Protein AF-A0ABD6NVK3-F1 (afdb_monomer_lite)

Secondary structure (DSSP, 8-state):
---TTS-BSEEEEEEEEGGGSSSSTTSTTPPPPPHHHHHHHIIIIIHHHHHHHHGGG--TT-SSEEEEEE-HHHHHHHH---EEEEEEE-B-GGGPBPPB-S-GGGS-------TTPEEEEETTTTEEEEEEE-TTS-EEEEEEEEEEGGGT-SSSPPPHHHHHHHHHHHHHHHHHHHHTTS-GGGSS-EEE-PPPPHHHHHHT--EEEEEEE-B-SSS-BPPEES-TTSS-EETTB---PPPPPPHHHHSPPPPP---------------PPPP-S-------PPPPPPPPPPPP-PPPPP-PPP---

Sequence (309 aa):
IVNCTEDHKFEVAESVDMRTFPGSEYGPDAAPPSPARIQQMTQEQCEPAVHNYLGPKFDPNSKFMVSLLWAGDRAWRQSGDRRMLCGLQLPGPNNQQEIFKGKVADLDQSKVWPAGTCLGIDSATNQPIDVPVDCAAPHAMEVTGRVNLAEKFPDTLPAEPDQDGFIKDSCTKMTDAYLAPTKLRTTTLTLIYPTVSLQSWAAGSRSVACSIGATLGNGGWATLVNSAKGQLLINGQPPVAPPDIPEERLAMPPIPVQAPSQPTSTVPDAIPPNNQHLPQQPVVTPPRAPASPAPQQGPGTQGPQDVPP

InterPro domains:
  IPR026004 Septum formation-related domain [PF13845] (2-210)

pLDDT: mean 83.81, std 21.47, range [28.33, 98.62]

Radius of gyration: 27.69 Å; chains: 1; bounding box: 98×67×68 Å

Organism: NCBI:txid324058

Foldseek 3Di:
DDDLQDKDFWDFQDKDQQVVDDDCCLPLQHADDDPVVQVVCQVVPQVVSACVSLPLLDDPQFLKDWHKDFPDRPCCNPVSGRIITITIFRAAAPRDTDIDHDDQLPDARELEDDAQWFFAADPVFLDTHSYTDDLQDWGQKGFQDKDFQCVVVVPDQDDPVVQCVVCVVVLLVSNPVSQPPDHCQQFQKDWDKDGADPSSVSNRHGMITTIIFHAPVPPHGWIWHHDSNDQIDTVNHGTGHDDDDPVVVVPDDPDPPDDPDDDPDDDDDDDDDDDDDDDDDDPDDDDDDPDDDDDDDDDDDDDDDDDDD

Structure (mmCIF, N/CA/C/O backbone):
data_AF-A0ABD6NVK3-F1
#
_entry.id   AF-A0ABD6NVK3-F1
#
loop_
_atom_site.group_PDB
_atom_site.id
_atom_site.type_symbol
_atom_site.label_atom_id
_atom_site.label_alt_id
_atom_site.label_comp_id
_atom_site.label_asym_id
_atom_site.label_entity_id
_atom_site.label_seq_id
_atom_site.pdbx_PDB_ins_code
_atom_site.Cartn_x
_atom_site.Cartn_y
_atom_site.Cartn_z
_atom_site.occupancy
_atom_site.B_iso_or_equiv
_atom_site.auth_seq_id
_atom_site.auth_comp_id
_atom_site.auth_asym_id
_atom_site.auth_atom_id
_atom_site.pdbx_PDB_model_num
ATOM 1 N N . ILE A 1 1 ? 16.791 -13.476 -16.394 1.00 89.50 1 ILE A N 1
ATOM 2 C CA . ILE A 1 1 ? 15.479 -13.176 -17.015 1.00 89.50 1 ILE A CA 1
ATOM 3 C C . ILE A 1 1 ? 14.715 -14.485 -17.057 1.00 89.50 1 ILE A C 1
ATOM 5 O O . ILE A 1 1 ? 15.302 -15.481 -17.461 1.00 89.50 1 ILE A O 1
ATOM 9 N N . VAL A 1 2 ? 13.476 -14.486 -16.579 1.00 95.50 2 VAL A N 1
ATOM 10 C CA . VAL A 1 2 ? 12.590 -15.658 -16.525 1.00 95.50 2 VAL A CA 1
ATOM 11 C C . VAL A 1 2 ? 11.213 -15.265 -17.067 1.00 95.50 2 VAL A C 1
ATOM 13 O O . VAL A 1 2 ? 10.955 -14.078 -17.263 1.00 95.50 2 VAL A O 1
ATOM 16 N N . ASN A 1 3 ? 10.346 -16.243 -17.334 1.00 95.44 3 ASN A N 1
ATOM 17 C CA . ASN A 1 3 ? 8.943 -15.969 -17.647 1.00 95.44 3 ASN A CA 1
ATOM 18 C C . ASN A 1 3 ? 8.206 -15.503 -16.376 1.00 95.44 3 ASN A C 1
ATOM 20 O O . ASN A 1 3 ? 8.552 -15.950 -15.285 1.00 95.44 3 ASN A O 1
ATOM 24 N N . CYS A 1 4 ? 7.179 -14.658 -16.506 1.00 95.31 4 CYS A N 1
ATOM 25 C CA . CYS A 1 4 ? 6.372 -14.202 -15.367 1.00 95.31 4 CYS A CA 1
ATOM 26 C C . CYS A 1 4 ? 5.679 -15.365 -14.636 1.00 95.31 4 CYS A C 1
ATOM 28 O O . CYS A 1 4 ? 5.342 -15.237 -13.468 1.00 95.31 4 CYS A O 1
ATOM 30 N N . THR A 1 5 ? 5.467 -16.513 -15.287 1.00 95.50 5 THR A N 1
ATOM 31 C CA . THR A 1 5 ? 4.914 -17.713 -14.631 1.00 95.50 5 THR A CA 1
ATOM 32 C C . THR A 1 5 ? 5.861 -18.345 -13.605 1.00 95.50 5 THR A C 1
ATOM 34 O O . THR A 1 5 ? 5.413 -19.120 -12.762 1.00 95.50 5 THR A O 1
ATOM 37 N N . GLU A 1 6 ? 7.152 -18.017 -13.665 1.00 97.31 6 GLU A N 1
ATOM 38 C CA . GLU A 1 6 ? 8.181 -18.487 -12.739 1.00 97.31 6 GLU A CA 1
ATOM 39 C C . GLU A 1 6 ? 8.387 -17.505 -11.577 1.00 97.31 6 GLU A C 1
ATOM 41 O O . GLU A 1 6 ? 7.937 -16.360 -11.614 1.00 97.31 6 GLU A O 1
ATOM 46 N N . ASP A 1 7 ? 9.103 -17.948 -10.542 1.00 97.75 7 ASP A N 1
ATOM 47 C CA . ASP A 1 7 ? 9.502 -17.092 -9.421 1.00 97.75 7 ASP A CA 1
ATOM 48 C C . ASP A 1 7 ? 10.372 -15.918 -9.894 1.00 97.75 7 ASP A C 1
ATOM 50 O O . ASP A 1 7 ? 11.460 -16.106 -10.448 1.00 97.75 7 ASP A O 1
ATOM 54 N N . HIS A 1 8 ? 9.916 -14.692 -9.639 1.00 97.44 8 HIS A N 1
ATOM 55 C CA . HIS A 1 8 ? 10.669 -13.476 -9.928 1.00 97.44 8 HIS A CA 1
ATOM 56 C C . HIS A 1 8 ? 10.377 -12.374 -8.903 1.00 97.44 8 HIS A C 1
ATOM 58 O O . HIS A 1 8 ? 9.410 -12.435 -8.154 1.00 97.44 8 HIS A O 1
ATOM 64 N N . LYS A 1 9 ? 11.264 -11.376 -8.827 1.00 96.25 9 LYS A N 1
ATOM 65 C CA . LYS A 1 9 ? 11.162 -10.244 -7.883 1.00 96.25 9 LYS A CA 1
ATOM 66 C C . LYS A 1 9 ? 10.780 -8.922 -8.547 1.00 96.25 9 LYS A C 1
ATOM 68 O O . LYS A 1 9 ? 10.461 -7.950 -7.868 1.00 96.25 9 LYS A O 1
ATOM 73 N N . PHE A 1 10 ? 10.864 -8.885 -9.874 1.00 97.31 10 PHE A N 1
ATOM 74 C CA . PHE A 1 10 ? 10.674 -7.686 -10.671 1.00 97.31 10 PHE A CA 1
ATOM 75 C C . PHE A 1 10 ? 10.132 -8.053 -12.052 1.00 97.31 10 PHE A C 1
ATOM 77 O O . PHE A 1 10 ? 10.739 -8.867 -12.753 1.00 97.31 10 PHE A O 1
ATOM 84 N N . GLU A 1 11 ? 9.017 -7.442 -12.440 1.00 97.88 11 GLU A N 1
ATOM 85 C CA . GLU A 1 11 ? 8.438 -7.551 -13.779 1.00 97.88 11 GLU A CA 1
ATOM 86 C C . GLU A 1 11 ? 8.831 -6.316 -14.592 1.00 97.88 11 GLU A C 1
ATOM 88 O O . GLU A 1 11 ? 8.499 -5.192 -14.221 1.00 97.88 11 GLU A O 1
ATOM 93 N N . VAL A 1 12 ? 9.563 -6.511 -15.692 1.00 97.56 12 VAL A N 1
ATOM 94 C CA . VAL A 1 12 ? 10.012 -5.411 -16.558 1.00 97.56 12 VAL A CA 1
ATOM 95 C C . VAL A 1 12 ? 8.865 -4.978 -17.470 1.00 97.56 12 VAL A C 1
ATOM 97 O O . VAL A 1 12 ? 8.388 -5.776 -18.272 1.00 97.56 12 VAL A O 1
ATOM 100 N N . ALA A 1 13 ? 8.476 -3.709 -17.374 1.00 97.81 13 ALA A N 1
ATOM 101 C CA . ALA A 1 13 ? 7.499 -3.070 -18.252 1.00 97.81 13 ALA A CA 1
ATOM 102 C C . ALA A 1 13 ? 8.172 -2.470 -19.495 1.00 97.81 13 ALA A C 1
ATOM 104 O O . ALA A 1 13 ? 7.695 -2.641 -20.615 1.00 97.81 13 ALA A O 1
ATOM 105 N N . GLU A 1 14 ? 9.310 -1.799 -19.301 1.00 97.19 14 GLU A N 1
ATOM 106 C CA . GLU A 1 14 ? 10.040 -1.126 -20.374 1.00 97.19 14 GLU A CA 1
ATOM 107 C C . GLU A 1 14 ? 11.549 -1.105 -20.101 1.00 97.19 14 GLU A C 1
ATOM 109 O O . GLU A 1 14 ? 12.002 -1.019 -18.957 1.00 97.19 14 GLU 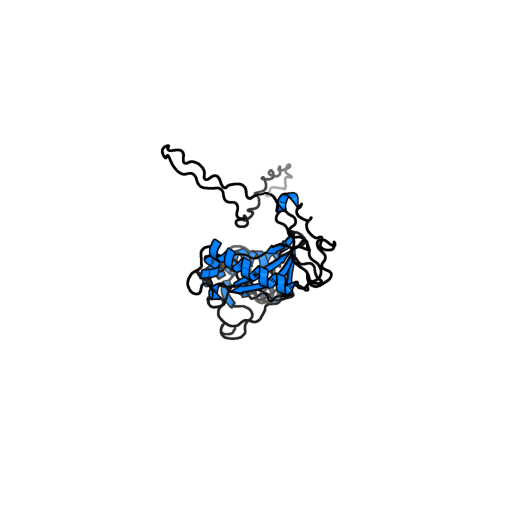A O 1
ATOM 114 N N . SER A 1 15 ? 12.342 -1.162 -21.174 1.00 96.31 15 SER A N 1
ATOM 115 C CA . SER A 1 15 ? 13.775 -0.887 -21.125 1.00 96.31 15 SER A CA 1
ATOM 116 C C . SER A 1 15 ? 14.053 0.474 -21.750 1.00 96.31 15 SER A C 1
ATOM 118 O O . SER A 1 15 ? 13.928 0.639 -22.960 1.00 96.31 15 SER A O 1
ATOM 120 N N . VAL A 1 16 ? 14.483 1.422 -20.922 1.00 93.81 16 VAL A N 1
ATOM 121 C CA . VAL A 1 16 ? 14.771 2.800 -21.321 1.00 93.81 16 VAL A CA 1
ATOM 122 C C . VAL A 1 16 ? 16.275 2.960 -21.528 1.00 93.81 16 VAL A C 1
ATOM 124 O O . VAL A 1 16 ? 17.078 2.630 -20.652 1.00 93.81 16 VAL A O 1
ATOM 127 N N . ASP A 1 17 ? 16.676 3.456 -22.696 1.00 92.62 17 ASP A N 1
ATOM 128 C CA . ASP A 1 17 ? 18.063 3.837 -22.960 1.00 92.62 17 ASP A CA 1
ATOM 129 C C . ASP A 1 17 ? 18.258 5.313 -22.621 1.00 92.62 17 ASP A C 1
ATOM 131 O O . ASP A 1 17 ? 17.849 6.188 -23.377 1.00 92.62 17 ASP A O 1
ATOM 135 N N . MET A 1 18 ? 18.915 5.612 -21.501 1.00 90.06 18 MET A N 1
ATOM 136 C CA . MET A 1 18 ? 19.009 6.994 -21.028 1.00 90.06 18 MET A CA 1
ATOM 137 C C . MET A 1 18 ? 19.838 7.893 -21.961 1.00 90.06 18 MET A C 1
ATOM 139 O O . MET A 1 18 ? 19.764 9.114 -21.870 1.00 90.06 18 MET A O 1
ATOM 143 N N . ARG A 1 19 ? 20.589 7.319 -22.912 1.00 89.56 19 ARG A N 1
ATOM 144 C CA . ARG A 1 19 ? 21.339 8.084 -23.926 1.00 89.56 19 ARG A CA 1
ATOM 145 C C . ARG A 1 19 ? 20.436 8.795 -24.929 1.00 89.56 19 ARG A C 1
ATOM 147 O O . ARG A 1 19 ? 20.916 9.668 -25.645 1.00 89.56 19 ARG A O 1
ATOM 154 N N . THR A 1 20 ? 19.160 8.422 -25.016 1.00 88.88 20 THR A N 1
ATOM 155 C CA . THR A 1 20 ? 18.209 9.084 -25.917 1.00 88.88 20 THR A CA 1
ATOM 156 C C . THR A 1 20 ? 17.718 10.422 -25.370 1.00 88.88 20 THR A C 1
ATOM 158 O O . THR A 1 20 ? 17.145 11.203 -26.127 1.00 88.88 20 THR A O 1
ATOM 161 N N . PHE A 1 21 ? 17.930 10.707 -24.080 1.00 86.19 21 PHE A N 1
ATOM 162 C CA . PHE A 1 21 ? 17.580 11.997 -23.493 1.00 86.19 21 PHE A CA 1
ATOM 163 C C . PHE A 1 21 ? 18.674 13.031 -23.788 1.00 86.19 21 PHE A C 1
ATOM 165 O O . PHE A 1 21 ? 19.862 12.732 -23.641 1.00 86.19 21 PHE A O 1
ATOM 172 N N . PRO A 1 22 ? 18.302 14.251 -24.213 1.00 82.12 22 PRO A N 1
ATOM 173 C CA . PRO A 1 22 ? 19.273 15.287 -24.529 1.00 82.12 22 PRO A CA 1
ATOM 174 C C . PRO A 1 22 ? 19.995 15.773 -23.265 1.00 82.12 22 PRO A C 1
ATOM 176 O O . PRO A 1 22 ? 19.397 15.891 -22.199 1.00 82.12 22 PRO A O 1
ATOM 179 N N . GLY A 1 23 ? 21.271 16.132 -23.409 1.00 82.69 23 GLY A N 1
ATOM 180 C CA . GLY A 1 23 ? 22.086 16.703 -22.333 1.00 82.69 23 GLY A CA 1
ATOM 181 C C . GLY A 1 23 ? 23.274 15.828 -21.935 1.00 82.69 23 GLY A C 1
ATOM 182 O O . GLY A 1 23 ? 23.513 14.763 -22.499 1.00 82.69 23 GLY A O 1
ATOM 183 N N . SER A 1 24 ? 24.059 16.308 -20.971 1.00 85.31 24 SER A N 1
ATOM 184 C CA . SER A 1 24 ? 25.256 15.616 -20.475 1.00 85.31 24 SER A CA 1
ATOM 185 C C . SER A 1 24 ? 24.980 14.660 -19.311 1.00 85.31 24 SER A C 1
ATOM 187 O O . SER A 1 24 ? 25.874 13.900 -18.946 1.00 85.31 24 SER A O 1
ATOM 189 N N . GLU A 1 25 ? 23.763 14.660 -18.754 1.00 84.88 25 GLU A N 1
ATOM 190 C CA . GLU A 1 25 ? 23.390 13.887 -17.556 1.00 84.88 25 GLU A CA 1
ATOM 191 C C . GLU A 1 25 ? 23.666 12.382 -17.700 1.00 84.88 25 GLU A C 1
ATOM 193 O O . GLU A 1 25 ? 24.065 11.729 -16.741 1.00 84.88 25 GLU A O 1
ATOM 198 N N . TYR A 1 26 ? 23.525 11.842 -18.912 1.00 88.31 26 TYR A N 1
ATOM 199 C CA . TYR A 1 26 ? 23.756 10.426 -19.215 1.00 88.31 26 TYR A CA 1
ATOM 200 C C . TYR A 1 26 ? 24.904 10.210 -20.207 1.00 88.31 26 TYR A C 1
ATOM 202 O O . TYR A 1 26 ? 25.044 9.127 -20.778 1.00 88.31 26 TYR A O 1
ATOM 210 N N . GLY A 1 27 ? 25.745 11.231 -20.396 1.00 86.56 27 GLY A N 1
ATOM 211 C CA . GLY A 1 27 ? 26.896 11.186 -21.292 1.00 86.56 27 GLY A CA 1
ATOM 212 C C . GLY A 1 27 ? 27.961 10.160 -20.870 1.00 86.56 27 GLY A C 1
ATOM 213 O O . GLY A 1 27 ? 27.884 9.589 -19.776 1.00 86.56 27 GLY A O 1
ATOM 214 N N . PRO A 1 28 ? 28.980 9.921 -21.716 1.00 85.25 28 PRO A N 1
ATOM 215 C CA . PRO A 1 28 ? 30.031 8.931 -21.455 1.00 85.25 28 PRO A CA 1
ATOM 216 C C . PRO A 1 28 ? 30.738 9.124 -20.106 1.00 85.25 28 PRO A C 1
ATOM 218 O O . PRO A 1 28 ? 30.923 8.154 -19.373 1.00 85.25 28 PRO A O 1
ATOM 221 N N . ASP A 1 29 ? 31.013 10.378 -19.736 1.00 86.69 29 ASP A N 1
ATOM 222 C CA . ASP A 1 29 ? 31.739 10.747 -18.512 1.00 86.69 29 ASP A CA 1
ATOM 223 C C . ASP A 1 29 ? 30.818 11.094 -17.327 1.00 86.69 29 ASP A C 1
ATOM 225 O O . ASP A 1 29 ? 31.277 11.568 -16.287 1.00 86.69 29 ASP A O 1
ATOM 22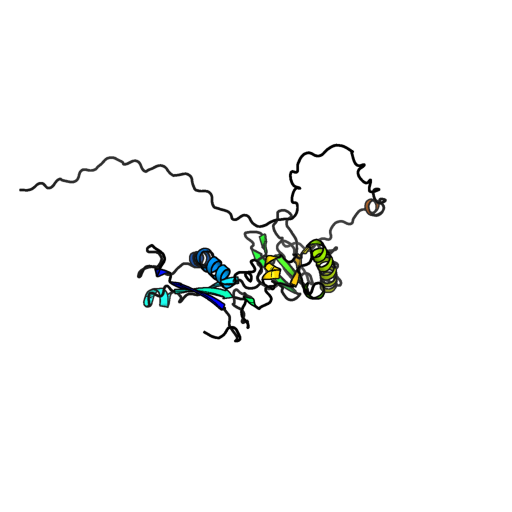9 N N . ALA A 1 30 ? 29.505 10.886 -17.470 1.00 90.75 30 ALA A N 1
ATOM 230 C CA . ALA A 1 30 ? 28.547 11.200 -16.419 1.00 90.75 30 ALA A CA 1
ATOM 231 C C . ALA A 1 30 ? 28.782 10.349 -15.164 1.00 90.75 30 ALA A C 1
ATOM 233 O O . ALA A 1 30 ? 28.971 9.129 -15.236 1.00 90.75 30 ALA A O 1
ATOM 234 N N . ALA A 1 31 ? 28.701 10.981 -13.993 1.00 92.62 31 ALA A N 1
ATOM 235 C CA . ALA A 1 31 ? 28.679 10.262 -12.727 1.00 92.62 31 ALA A CA 1
ATOM 236 C C . ALA A 1 31 ? 27.406 9.397 -12.620 1.00 92.62 31 ALA A C 1
ATOM 238 O O . ALA A 1 31 ? 26.376 9.759 -13.193 1.00 92.62 31 ALA A O 1
ATOM 239 N N . PRO A 1 32 ? 27.442 8.271 -11.886 1.00 92.06 32 PRO A N 1
ATOM 240 C CA . PRO A 1 32 ? 26.226 7.519 -11.615 1.00 92.06 32 PRO A CA 1
ATOM 241 C C . PRO A 1 32 ? 25.194 8.358 -10.845 1.00 92.06 32 PRO A C 1
ATOM 243 O O . PRO A 1 32 ? 25.579 9.220 -10.047 1.00 92.06 32 PRO A O 1
ATOM 246 N N . PRO A 1 33 ? 23.892 8.107 -11.057 1.00 91.56 33 PRO A N 1
ATOM 247 C CA . PRO A 1 33 ? 22.827 8.855 -10.403 1.00 91.56 33 PRO A CA 1
ATOM 248 C C . PRO A 1 33 ? 22.860 8.651 -8.883 1.00 91.56 33 PRO A C 1
ATOM 250 O O . PRO A 1 33 ? 23.082 7.548 -8.383 1.00 91.56 33 PRO A O 1
ATOM 253 N N . SER A 1 34 ? 22.597 9.722 -8.132 1.00 93.00 34 SER A N 1
ATOM 254 C CA . SER A 1 34 ? 22.402 9.631 -6.682 1.00 93.00 34 SER A CA 1
ATOM 255 C C . SER A 1 34 ? 21.094 8.892 -6.350 1.00 93.00 34 SER A C 1
ATOM 257 O O . SER A 1 34 ? 20.188 8.859 -7.187 1.00 93.00 34 SER A O 1
ATOM 259 N N . PRO A 1 35 ? 20.916 8.363 -5.123 1.00 91.50 35 PRO A N 1
ATOM 260 C CA . PRO A 1 35 ? 19.651 7.744 -4.716 1.00 91.50 35 PRO A CA 1
ATOM 261 C C . PRO A 1 35 ? 18.428 8.654 -4.905 1.00 91.50 35 PRO A C 1
ATOM 263 O O . PRO A 1 35 ? 17.393 8.205 -5.390 1.00 91.50 35 PRO A O 1
ATOM 266 N N . ALA A 1 36 ? 18.565 9.949 -4.601 1.00 92.50 36 ALA A N 1
ATOM 267 C CA . ALA A 1 36 ? 17.504 10.929 -4.825 1.00 92.50 36 ALA A CA 1
ATOM 268 C C . ALA A 1 36 ? 17.186 11.097 -6.320 1.00 92.50 36 ALA A C 1
ATOM 270 O O . ALA A 1 36 ? 16.019 11.177 -6.698 1.00 92.50 36 ALA A O 1
ATOM 271 N N . ARG A 1 37 ? 18.206 11.090 -7.191 1.00 93.06 37 ARG A N 1
ATOM 272 C CA . ARG A 1 37 ? 17.974 11.154 -8.638 1.00 93.06 37 ARG A CA 1
ATOM 273 C C . ARG A 1 37 ? 17.342 9.872 -9.170 1.00 93.06 37 ARG A C 1
ATOM 275 O O . ARG A 1 37 ? 16.490 9.954 -10.042 1.00 93.06 37 ARG A O 1
ATOM 282 N N . ILE A 1 38 ? 17.697 8.706 -8.629 1.00 92.62 38 ILE A N 1
ATOM 283 C CA . ILE A 1 38 ? 17.036 7.436 -8.968 1.00 92.62 38 ILE A CA 1
ATOM 284 C C . ILE A 1 38 ? 15.538 7.518 -8.670 1.00 92.62 38 ILE A C 1
ATOM 286 O O . ILE A 1 38 ? 14.742 7.174 -9.535 1.00 92.62 38 ILE A O 1
ATOM 290 N N . GLN A 1 39 ? 15.146 8.035 -7.503 1.00 92.31 39 GLN A N 1
ATOM 291 C CA . GLN A 1 39 ? 13.729 8.220 -7.167 1.00 92.31 39 GLN A CA 1
ATOM 292 C C . GLN A 1 39 ? 13.015 9.163 -8.144 1.00 92.31 39 GLN A C 1
ATOM 294 O O . GLN A 1 39 ? 11.911 8.855 -8.587 1.00 92.31 39 GLN A O 1
ATOM 299 N N . GLN A 1 40 ? 13.654 10.274 -8.522 1.00 93.62 40 GLN A N 1
ATOM 300 C CA . GLN A 1 40 ? 13.101 11.187 -9.526 1.00 93.62 40 GLN A CA 1
ATOM 301 C C . GLN A 1 40 ? 12.974 10.521 -10.902 1.00 93.62 40 GLN A C 1
ATOM 303 O O . GLN A 1 40 ? 11.932 10.635 -11.531 1.00 93.62 40 GLN A O 1
ATOM 308 N N . MET A 1 41 ? 13.983 9.769 -11.353 1.00 93.56 41 MET A N 1
ATOM 309 C CA . MET A 1 41 ? 13.913 9.027 -12.619 1.00 93.56 41 MET A CA 1
ATOM 310 C C . MET A 1 41 ? 12.811 7.965 -12.602 1.00 93.56 41 MET A C 1
ATOM 312 O O . MET A 1 41 ? 12.136 7.787 -13.611 1.00 93.56 41 MET A O 1
ATOM 316 N N . THR A 1 42 ? 12.588 7.283 -11.474 1.00 95.19 42 THR A N 1
ATOM 317 C CA . THR A 1 42 ? 11.454 6.360 -11.330 1.00 95.19 42 THR A CA 1
ATOM 318 C C . THR A 1 42 ? 10.130 7.088 -11.577 1.00 95.19 42 THR A C 1
ATOM 320 O O . THR A 1 42 ? 9.309 6.598 -12.346 1.00 95.19 42 THR A O 1
ATOM 323 N N . GLN A 1 43 ? 9.947 8.278 -11.001 1.00 94.94 43 GLN A N 1
ATOM 324 C CA . GLN A 1 43 ? 8.730 9.080 -11.183 1.00 94.94 43 GLN A CA 1
ATOM 325 C C . GLN A 1 43 ? 8.594 9.630 -12.610 1.00 94.94 43 GLN A C 1
ATOM 327 O O . GLN A 1 43 ? 7.519 9.588 -13.195 1.00 94.94 43 GLN A O 1
ATOM 332 N N . GLU A 1 44 ? 9.680 10.150 -13.182 1.00 93.56 44 GLU A N 1
ATOM 333 C CA . GLU A 1 44 ? 9.671 10.804 -14.495 1.00 93.56 44 GLU A CA 1
ATOM 334 C C . GLU A 1 44 ? 9.564 9.803 -15.651 1.00 93.56 44 GLU A C 1
ATOM 336 O O . GLU A 1 44 ? 8.889 10.082 -16.639 1.00 93.56 44 GLU A O 1
ATOM 341 N N . GLN A 1 45 ? 10.249 8.660 -15.546 1.00 94.31 45 GLN A N 1
ATOM 342 C CA . GLN A 1 45 ? 10.417 7.708 -16.648 1.00 94.31 45 GLN A CA 1
ATOM 343 C C . GLN A 1 45 ? 9.641 6.412 -16.427 1.00 94.31 45 GLN A C 1
ATOM 345 O O . GLN A 1 45 ? 8.998 5.915 -17.350 1.00 94.31 45 GLN A O 1
ATOM 350 N N . CYS A 1 46 ? 9.675 5.854 -15.214 1.00 97.44 46 CYS A N 1
ATOM 351 C CA . CYS A 1 46 ? 9.088 4.538 -14.975 1.00 97.44 46 CYS A CA 1
ATOM 352 C C . CYS A 1 46 ? 7.585 4.570 -14.704 1.00 97.44 46 CYS A C 1
ATOM 354 O O . CYS A 1 46 ? 6.904 3.639 -15.128 1.00 97.44 46 CYS A O 1
ATOM 356 N N . GLU A 1 47 ? 7.050 5.618 -14.071 1.00 96.62 47 GLU A N 1
ATOM 357 C CA . GLU A 1 47 ? 5.597 5.753 -13.878 1.00 96.62 47 GLU A CA 1
ATOM 358 C C . GLU A 1 47 ? 4.844 5.778 -15.223 1.00 96.62 47 GLU A C 1
ATOM 360 O O . GLU A 1 47 ? 3.964 4.934 -15.417 1.00 96.62 47 GLU A O 1
ATOM 365 N N . PRO A 1 48 ? 5.209 6.620 -16.220 1.00 96.25 48 PRO A N 1
ATOM 366 C CA . PRO A 1 48 ? 4.551 6.580 -17.528 1.00 96.25 48 PRO A CA 1
ATOM 367 C C . PRO A 1 48 ? 4.744 5.245 -18.258 1.00 96.25 48 PRO A C 1
ATOM 369 O O . PRO A 1 48 ? 3.801 4.738 -18.866 1.00 96.25 48 PRO A O 1
ATOM 372 N N . ALA A 1 49 ? 5.943 4.657 -18.185 1.00 97.25 49 ALA A N 1
ATOM 373 C CA . ALA A 1 49 ? 6.252 3.372 -18.812 1.00 97.25 49 ALA A CA 1
ATOM 374 C C . ALA A 1 49 ? 5.358 2.242 -18.276 1.00 97.25 49 ALA A C 1
ATOM 376 O O . ALA A 1 49 ? 4.737 1.502 -19.042 1.00 97.25 49 ALA A O 1
ATOM 377 N N . VAL A 1 50 ? 5.239 2.134 -16.950 1.00 98.12 50 VAL A N 1
ATOM 378 C CA . VAL A 1 50 ? 4.393 1.125 -16.302 1.00 98.12 50 VAL A CA 1
ATOM 379 C C . VAL A 1 50 ? 2.912 1.397 -16.553 1.00 98.12 50 VAL A C 1
ATOM 381 O O . VAL A 1 50 ? 2.166 0.457 -16.836 1.00 98.12 50 VAL A O 1
ATOM 384 N N . HIS A 1 51 ? 2.483 2.660 -16.514 1.00 97.12 51 HIS A N 1
ATOM 385 C CA . HIS A 1 51 ? 1.111 3.034 -16.846 1.00 97.12 51 HIS A CA 1
ATOM 386 C C . HIS A 1 51 ? 0.740 2.598 -18.273 1.00 97.12 51 HIS A C 1
ATOM 388 O O . HIS A 1 51 ? -0.316 2.006 -18.488 1.00 97.12 51 HIS A O 1
ATOM 394 N N . ASN A 1 52 ? 1.626 2.818 -19.248 1.00 97.44 52 ASN A N 1
ATOM 395 C CA . ASN A 1 52 ? 1.423 2.376 -20.630 1.00 97.44 52 ASN A CA 1
ATOM 396 C C . ASN A 1 52 ? 1.418 0.846 -20.761 1.00 97.44 52 ASN A C 1
ATOM 398 O O . ASN A 1 52 ? 0.603 0.295 -21.499 1.00 97.44 52 ASN A O 1
ATOM 402 N N . TYR A 1 53 ? 2.302 0.160 -20.034 1.00 97.88 53 TYR A N 1
ATOM 403 C CA . TYR A 1 53 ? 2.414 -1.297 -20.054 1.00 97.88 53 TYR A CA 1
ATOM 404 C C . TYR A 1 53 ? 1.183 -2.008 -19.467 1.00 97.88 53 TYR A C 1
ATOM 406 O O . TYR A 1 53 ? 0.698 -2.983 -20.046 1.00 97.88 53 TYR A O 1
ATOM 414 N N . LEU A 1 54 ? 0.661 -1.530 -18.332 1.00 97.62 54 LEU A N 1
ATOM 415 C CA . LEU A 1 54 ? -0.526 -2.106 -17.690 1.00 97.62 54 LEU A CA 1
ATOM 416 C C . LEU A 1 54 ? -1.835 -1.603 -18.319 1.00 97.62 54 LEU A C 1
ATOM 418 O O . LEU A 1 54 ? -2.842 -2.316 -18.300 1.00 97.62 54 LEU A O 1
ATOM 422 N N . GLY A 1 55 ? -1.844 -0.394 -18.883 1.00 96.56 55 GLY A N 1
ATOM 423 C CA . GLY A 1 55 ? -3.023 0.212 -19.493 1.00 96.56 55 GLY A CA 1
ATOM 424 C C . GLY A 1 55 ? -4.216 0.225 -18.523 1.00 96.56 55 GLY A C 1
ATOM 425 O O . GLY A 1 55 ? -4.069 0.668 -17.383 1.00 96.56 55 GLY A O 1
ATOM 426 N N . PRO A 1 56 ? -5.392 -0.316 -18.904 1.00 94.44 56 PRO A N 1
ATOM 427 C CA . PRO A 1 56 ? -6.557 -0.403 -18.014 1.00 94.44 56 PRO A CA 1
ATOM 428 C C . PRO A 1 56 ? -6.331 -1.205 -16.722 1.00 94.44 56 PRO A C 1
ATOM 430 O O . PRO A 1 56 ? -7.182 -1.176 -15.835 1.00 94.44 56 PRO A O 1
ATOM 433 N N . LYS A 1 57 ? -5.225 -1.958 -16.626 1.00 97.06 57 LYS A N 1
ATOM 434 C CA . LYS A 1 57 ? -4.841 -2.738 -15.445 1.00 97.06 57 LYS A CA 1
ATOM 435 C C . LYS A 1 57 ? -3.928 -1.993 -14.472 1.00 97.06 57 LYS A C 1
ATOM 437 O O . LYS A 1 57 ? -3.504 -2.581 -13.483 1.00 97.06 57 LYS A O 1
ATOM 442 N N . PHE A 1 58 ? -3.618 -0.725 -14.727 1.00 97.00 58 PHE A N 1
ATOM 443 C CA . PHE A 1 58 ? -2.845 0.085 -13.794 1.00 97.00 58 PHE A CA 1
ATOM 444 C C . PHE A 1 58 ? -3.696 0.473 -12.571 1.00 97.00 58 PHE A C 1
ATOM 446 O O . PHE A 1 58 ? -4.666 1.227 -12.698 1.00 97.00 58 PHE A O 1
ATOM 453 N N . ASP A 1 59 ? -3.315 -0.020 -11.388 1.00 96.56 59 ASP A N 1
ATOM 454 C CA . ASP A 1 59 ? -3.905 0.371 -10.102 1.00 96.56 59 ASP A CA 1
ATOM 455 C C . ASP A 1 59 ? -2.967 1.335 -9.352 1.00 96.56 59 ASP A C 1
ATOM 457 O O . ASP A 1 59 ? -1.905 0.904 -8.898 1.00 96.56 59 ASP A O 1
ATOM 461 N N . PRO A 1 60 ? -3.340 2.613 -9.153 1.00 93.00 60 PRO A N 1
ATOM 462 C CA . PRO A 1 60 ? -2.535 3.561 -8.384 1.00 93.00 60 PRO A CA 1
ATOM 463 C C . PRO A 1 60 ? -2.467 3.193 -6.894 1.00 93.00 60 PRO A C 1
ATOM 465 O O . PRO A 1 60 ? -1.613 3.702 -6.177 1.00 93.00 60 PRO A O 1
ATOM 468 N N . ASN A 1 61 ? -3.349 2.303 -6.427 1.00 93.69 61 ASN A N 1
ATOM 469 C CA . ASN A 1 61 ? -3.363 1.772 -5.067 1.00 93.69 61 ASN A CA 1
ATOM 470 C C . ASN A 1 61 ? -2.894 0.308 -5.012 1.00 93.69 61 ASN A C 1
ATOM 472 O O . ASN A 1 61 ? -3.209 -0.399 -4.053 1.00 93.69 61 ASN A O 1
ATOM 476 N N . SER A 1 62 ? -2.161 -0.159 -6.031 1.00 95.25 62 SER A N 1
ATOM 477 C CA . SER A 1 62 ? -1.658 -1.532 -6.079 1.00 95.25 62 SER A CA 1
ATOM 478 C C . SER A 1 62 ? -0.756 -1.859 -4.885 1.00 95.25 62 SER A C 1
ATOM 480 O O . SER A 1 62 ? -0.011 -1.021 -4.367 1.00 95.25 62 SER A O 1
ATOM 482 N N . LYS A 1 63 ? -0.759 -3.132 -4.485 1.00 94.69 63 LYS A N 1
ATOM 483 C CA . LYS A 1 63 ? 0.290 -3.707 -3.636 1.00 94.69 63 LYS A CA 1
ATOM 484 C C . LYS A 1 63 ? 1.648 -3.783 -4.341 1.00 94.69 63 LYS A C 1
ATOM 486 O O . LYS A 1 63 ? 2.666 -3.870 -3.663 1.00 94.69 63 LYS A O 1
ATOM 491 N N . PHE A 1 64 ? 1.672 -3.783 -5.674 1.00 95.75 64 PHE A N 1
ATOM 492 C CA . PHE A 1 64 ? 2.897 -3.689 -6.463 1.00 95.75 64 PHE A CA 1
ATOM 493 C C . PHE A 1 64 ? 3.287 -2.222 -6.637 1.00 95.75 64 PHE A C 1
ATOM 495 O O . PHE A 1 64 ? 2.433 -1.364 -6.828 1.00 95.75 64 PHE A O 1
ATOM 502 N N . MET A 1 65 ? 4.583 -1.927 -6.591 1.00 94.12 65 MET A N 1
ATOM 503 C CA . MET A 1 65 ? 5.098 -0.567 -6.749 1.00 94.12 65 MET A CA 1
ATOM 504 C C . MET A 1 65 ? 5.933 -0.443 -8.013 1.00 94.12 65 MET A C 1
ATOM 506 O O . MET A 1 65 ? 6.693 -1.356 -8.353 1.00 94.12 65 MET A O 1
ATOM 510 N N . VAL A 1 66 ? 5.835 0.718 -8.657 1.00 96.56 66 VAL A N 1
ATOM 511 C CA . VAL A 1 66 ? 6.730 1.112 -9.742 1.00 96.56 66 VAL A CA 1
ATOM 512 C C . VAL A 1 66 ? 8.141 1.289 -9.193 1.00 96.56 66 VAL A C 1
ATOM 514 O O . VAL A 1 66 ? 8.364 1.891 -8.142 1.00 96.56 66 VAL A O 1
ATOM 517 N N . SER A 1 67 ? 9.111 0.716 -9.891 1.00 94.81 67 SER A N 1
ATOM 518 C CA . SER A 1 67 ? 10.511 0.732 -9.493 1.00 94.81 67 SER A CA 1
ATOM 519 C C . SER A 1 67 ? 11.420 0.698 -10.724 1.00 94.81 67 SER A C 1
ATOM 521 O O . SER A 1 67 ? 10.981 0.469 -11.855 1.00 94.81 67 SER A O 1
ATOM 523 N N . LEU A 1 68 ? 12.701 0.970 -10.491 1.00 95.38 68 LEU A N 1
ATOM 524 C CA . LEU A 1 68 ? 13.739 1.091 -11.505 1.00 95.38 68 LEU A CA 1
ATOM 525 C C . LEU A 1 68 ? 14.904 0.172 -11.139 1.00 95.38 68 LEU A C 1
ATOM 527 O O . LEU A 1 68 ? 15.472 0.270 -10.050 1.00 95.38 68 LEU A O 1
ATOM 531 N N . LEU A 1 69 ? 15.300 -0.689 -12.075 1.00 94.56 69 LEU A N 1
ATOM 532 C CA . LEU A 1 69 ? 16.555 -1.433 -12.011 1.00 94.56 69 LEU A CA 1
ATOM 533 C C . LEU A 1 69 ? 17.568 -0.841 -12.981 1.00 94.56 69 LEU A C 1
ATOM 535 O O . LEU A 1 69 ? 17.242 -0.461 -14.103 1.00 94.56 69 LEU A O 1
ATOM 539 N N . TRP A 1 70 ? 18.825 -0.811 -12.560 1.00 93.50 70 TRP A N 1
ATOM 540 C CA . TRP A 1 70 ? 19.929 -0.319 -13.370 1.00 93.50 70 TRP A CA 1
ATOM 541 C C . TRP A 1 70 ? 21.189 -1.127 -13.104 1.00 93.50 70 TRP A C 1
ATOM 543 O O . TRP A 1 70 ? 21.295 -1.827 -12.096 1.00 93.50 70 TRP A O 1
ATOM 553 N N . ALA A 1 71 ? 22.155 -1.035 -14.014 1.00 89.81 71 ALA A N 1
ATOM 554 C CA . ALA A 1 71 ? 23.358 -1.866 -13.988 1.00 89.81 71 ALA A CA 1
ATOM 555 C C . ALA A 1 71 ? 24.310 -1.566 -12.807 1.00 89.81 71 ALA A C 1
ATOM 557 O O . ALA A 1 71 ? 25.274 -2.299 -12.566 1.00 89.81 71 ALA A O 1
ATOM 558 N N . GLY A 1 72 ? 24.032 -0.496 -12.058 1.00 92.50 72 GLY A N 1
ATOM 559 C CA . GLY A 1 72 ? 24.808 -0.054 -10.913 1.00 92.50 72 GLY A CA 1
ATOM 560 C C . GLY A 1 72 ? 26.101 0.670 -11.288 1.00 92.50 72 GLY A C 1
ATOM 561 O O . GLY A 1 72 ? 26.575 0.670 -12.426 1.00 92.50 72 GLY A O 1
ATOM 562 N N . ASP A 1 73 ? 26.708 1.259 -10.266 1.00 93.06 73 ASP A N 1
ATOM 563 C CA . ASP A 1 73 ? 27.904 2.098 -10.314 1.00 93.06 73 ASP A CA 1
ATOM 564 C C . ASP A 1 73 ? 29.064 1.566 -11.165 1.00 93.06 73 ASP A C 1
ATOM 566 O O . ASP A 1 73 ? 29.747 2.335 -11.847 1.00 93.06 73 ASP A O 1
ATOM 570 N N . ARG A 1 74 ? 29.334 0.257 -11.092 1.00 93.19 74 ARG A N 1
ATOM 571 C CA . ARG A 1 74 ? 30.471 -0.354 -11.790 1.00 93.19 74 ARG A CA 1
ATOM 572 C C . ARG A 1 74 ? 30.234 -0.383 -13.296 1.00 93.19 74 ARG A C 1
ATOM 574 O O . ARG A 1 74 ? 31.073 0.111 -14.042 1.00 93.19 74 ARG A O 1
ATOM 581 N N . ALA A 1 75 ? 29.101 -0.931 -13.726 1.00 92.88 75 ALA A N 1
ATOM 582 C CA . ALA A 1 75 ? 28.746 -1.013 -15.139 1.00 92.88 75 ALA A CA 1
ATOM 583 C C . ALA A 1 75 ? 28.538 0.383 -15.745 1.00 92.88 75 ALA A C 1
ATOM 585 O O . ALA A 1 75 ? 28.966 0.637 -16.871 1.00 92.88 75 ALA A O 1
ATOM 586 N N . TRP A 1 76 ? 27.990 1.320 -14.964 1.00 93.00 76 TRP A N 1
ATOM 587 C CA . TRP A 1 76 ? 27.862 2.717 -15.371 1.00 93.00 76 TRP A CA 1
ATOM 588 C C . TRP A 1 76 ? 29.209 3.350 -15.725 1.00 93.00 76 TRP A C 1
ATOM 590 O O . TRP A 1 76 ? 29.357 3.931 -16.800 1.00 93.00 76 TRP A O 1
ATOM 600 N N . ARG A 1 77 ? 30.202 3.235 -14.833 1.00 91.75 77 ARG A N 1
ATOM 601 C CA . ARG A 1 77 ? 31.514 3.873 -15.019 1.00 91.75 77 ARG A CA 1
ATOM 602 C C . ARG A 1 77 ? 32.404 3.137 -16.018 1.00 91.75 77 ARG A C 1
ATOM 604 O O . ARG A 1 77 ? 33.136 3.779 -16.755 1.00 91.75 77 ARG A O 1
ATOM 611 N N . GLN A 1 78 ? 32.386 1.805 -16.013 1.00 92.31 78 GLN A N 1
ATOM 612 C CA . GLN A 1 78 ? 33.359 1.001 -16.764 1.00 92.31 78 GLN A CA 1
ATOM 613 C C . GLN A 1 78 ? 32.860 0.582 -18.145 1.00 92.31 78 GLN A C 1
ATOM 615 O O . GLN A 1 78 ? 33.655 0.462 -19.070 1.00 92.31 78 GLN A O 1
ATOM 620 N N . SER A 1 79 ? 31.558 0.336 -18.284 1.00 91.38 79 SER A N 1
ATOM 621 C CA . SER A 1 79 ? 30.956 -0.154 -19.530 1.00 91.38 79 SER A CA 1
ATOM 622 C C . SER A 1 79 ? 30.123 0.912 -20.235 1.00 91.38 79 SER A C 1
ATOM 624 O O . SER A 1 79 ? 29.592 0.649 -21.311 1.00 91.38 79 SER A O 1
ATOM 626 N N . GLY A 1 80 ? 29.986 2.099 -19.633 1.00 89.81 80 GLY A N 1
ATOM 627 C CA . GLY A 1 80 ? 29.106 3.143 -20.144 1.00 89.81 80 GLY A CA 1
ATOM 628 C C . GLY A 1 80 ? 27.644 2.700 -20.174 1.00 89.81 80 GLY A C 1
ATOM 629 O O . GLY A 1 80 ? 26.894 3.177 -21.023 1.00 89.81 80 GLY A O 1
ATOM 630 N N . ASP A 1 81 ? 27.241 1.763 -19.301 1.00 92.44 81 ASP A N 1
ATOM 631 C CA . ASP A 1 81 ? 25.858 1.292 -19.283 1.00 92.44 81 ASP A CA 1
ATOM 632 C C . ASP A 1 81 ? 24.946 2.429 -18.811 1.00 92.44 81 ASP A C 1
ATOM 634 O O . ASP A 1 81 ? 25.199 3.082 -17.795 1.00 92.44 81 ASP A O 1
ATOM 638 N N . ARG A 1 82 ? 23.921 2.699 -19.612 1.00 92.88 82 ARG A N 1
ATOM 639 C CA . ARG A 1 82 ? 22.914 3.745 -19.413 1.00 92.88 82 ARG A CA 1
ATOM 640 C C . ARG A 1 82 ? 21.509 3.178 -19.577 1.00 92.88 82 ARG A C 1
ATOM 642 O O . ARG A 1 82 ? 20.561 3.936 -19.735 1.00 92.88 82 ARG A O 1
ATOM 649 N N . ARG A 1 83 ? 21.362 1.852 -19.590 1.00 93.62 83 ARG A N 1
ATOM 650 C CA . ARG A 1 83 ? 20.057 1.209 -19.667 1.00 93.62 83 ARG A CA 1
ATOM 651 C C . ARG A 1 83 ? 19.424 1.154 -18.283 1.00 93.62 83 ARG A C 1
ATOM 653 O O . ARG A 1 83 ? 20.018 0.637 -17.337 1.00 93.62 83 ARG A O 1
ATOM 660 N N . MET A 1 84 ? 18.187 1.625 -18.209 1.00 94.38 84 MET A N 1
ATOM 661 C CA . MET A 1 84 ? 17.304 1.458 -17.062 1.00 94.38 84 MET A CA 1
ATOM 662 C C . MET A 1 84 ? 16.191 0.479 -17.431 1.00 94.38 84 MET A C 1
ATOM 664 O O . MET A 1 84 ? 15.720 0.452 -18.569 1.00 94.38 84 MET A O 1
ATOM 668 N N . LEU A 1 85 ? 15.779 -0.345 -16.476 1.00 97.19 85 LEU A N 1
ATOM 669 C CA . LEU A 1 85 ? 14.610 -1.205 -16.593 1.00 97.19 85 LEU A CA 1
ATOM 670 C C . LEU A 1 85 ? 13.537 -0.657 -15.662 1.00 97.19 85 LEU A C 1
ATOM 672 O O . LEU A 1 85 ? 13.686 -0.705 -14.441 1.00 97.19 85 LEU A O 1
ATOM 676 N N . CYS A 1 86 ? 12.471 -0.139 -16.254 1.00 98.19 86 CYS A N 1
ATOM 677 C CA . CYS A 1 86 ? 11.285 0.302 -15.543 1.00 98.19 86 CYS A CA 1
ATOM 678 C C . CYS A 1 86 ? 10.324 -0.870 -15.391 1.00 98.19 86 CYS A C 1
ATOM 680 O O . CYS A 1 86 ? 10.152 -1.671 -16.314 1.00 98.19 86 CYS A O 1
ATOM 682 N N . GLY A 1 87 ? 9.702 -0.996 -14.226 1.00 97.75 87 GLY A N 1
ATOM 683 C CA . GLY A 1 87 ? 8.859 -2.147 -13.950 1.00 97.75 87 GLY A CA 1
ATOM 684 C C . GLY A 1 87 ? 8.232 -2.137 -12.570 1.00 97.75 87 GLY A C 1
ATOM 685 O O . GLY A 1 87 ? 8.194 -1.109 -11.896 1.00 97.75 87 GLY A O 1
ATOM 686 N N . LEU A 1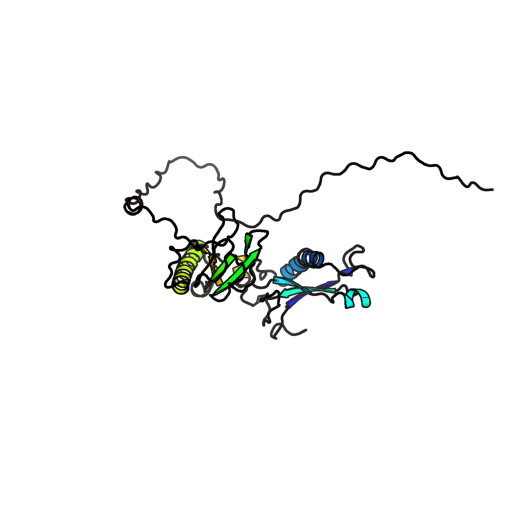 88 ? 7.721 -3.298 -12.176 1.00 97.62 88 LEU A N 1
ATOM 687 C CA . LEU A 1 88 ? 6.934 -3.489 -10.965 1.00 97.62 88 LEU A CA 1
ATOM 688 C C . LEU A 1 88 ? 7.624 -4.466 -10.018 1.00 97.62 88 LEU A C 1
ATOM 690 O O . LEU A 1 88 ? 8.170 -5.484 -10.445 1.00 97.62 88 LEU A O 1
ATOM 694 N N . GLN A 1 89 ? 7.544 -4.181 -8.723 1.00 95.62 89 GLN A N 1
ATOM 695 C CA . GLN A 1 89 ? 8.016 -5.064 -7.659 1.00 95.62 89 GLN A CA 1
ATOM 696 C C . GLN A 1 89 ? 6.963 -5.202 -6.561 1.00 95.62 89 GLN A C 1
ATOM 698 O O . GLN A 1 89 ? 6.183 -4.280 -6.321 1.00 95.62 89 GLN A O 1
ATOM 703 N N . LEU A 1 90 ? 6.986 -6.325 -5.846 1.00 93.56 90 LEU A N 1
ATOM 704 C CA . LEU A 1 90 ? 6.243 -6.482 -4.599 1.00 93.56 90 LEU A CA 1
ATOM 705 C C . LEU A 1 90 ? 7.163 -6.088 -3.428 1.00 93.56 90 LEU A C 1
ATOM 707 O O . LEU A 1 90 ? 8.167 -6.774 -3.207 1.00 93.56 90 LEU A O 1
ATOM 711 N N . PRO A 1 91 ? 6.897 -4.985 -2.705 1.00 88.81 91 PRO A N 1
ATOM 712 C CA . PRO A 1 91 ? 7.662 -4.650 -1.512 1.00 88.81 91 PRO A CA 1
ATOM 713 C C . PRO A 1 91 ? 7.483 -5.701 -0.417 1.00 88.81 91 PRO A C 1
ATOM 715 O O . PRO A 1 91 ? 6.376 -6.168 -0.155 1.00 88.81 91 PRO A O 1
ATOM 718 N N . GLY A 1 92 ? 8.584 -6.006 0.256 1.00 82.25 92 GLY A N 1
ATOM 719 C CA . GLY A 1 92 ? 8.649 -6.800 1.473 1.00 82.25 92 GLY A CA 1
ATOM 720 C C . GLY A 1 92 ? 9.254 -6.017 2.639 1.00 82.25 92 GLY A C 1
ATOM 721 O O . GLY A 1 92 ? 9.601 -4.836 2.503 1.00 82.25 92 GLY A O 1
ATOM 722 N N . PRO A 1 93 ? 9.410 -6.668 3.802 1.00 75.62 93 PRO A N 1
ATOM 723 C CA . PRO A 1 93 ? 10.038 -6.072 4.975 1.00 75.62 93 PRO A CA 1
ATOM 724 C C . PRO A 1 93 ? 11.459 -5.569 4.682 1.00 75.62 93 PRO A C 1
ATOM 726 O O . PRO A 1 93 ? 12.181 -6.134 3.858 1.00 75.62 93 PRO A O 1
ATOM 729 N N . ASN A 1 94 ? 11.899 -4.532 5.400 1.00 74.00 94 ASN A N 1
ATOM 730 C CA . ASN A 1 94 ? 13.270 -4.001 5.326 1.00 74.00 94 ASN A CA 1
ATOM 731 C C . ASN A 1 94 ? 13.726 -3.614 3.901 1.00 74.00 94 ASN A C 1
ATOM 733 O O . ASN A 1 94 ? 14.878 -3.852 3.533 1.00 74.00 94 ASN A O 1
ATOM 737 N N . ASN A 1 95 ? 12.829 -3.036 3.093 1.00 74.94 95 ASN A N 1
ATOM 738 C CA . ASN A 1 95 ? 13.078 -2.642 1.697 1.00 74.94 95 ASN A CA 1
ATOM 739 C C . ASN A 1 95 ? 13.519 -3.799 0.781 1.00 74.94 95 ASN A C 1
ATOM 741 O O . ASN A 1 95 ? 14.180 -3.573 -0.236 1.00 74.94 95 ASN A O 1
ATOM 745 N N . GLN A 1 96 ? 13.175 -5.042 1.125 1.00 84.25 96 GLN A N 1
ATOM 746 C CA . GLN A 1 96 ? 13.424 -6.185 0.252 1.00 84.25 96 GLN A CA 1
ATOM 747 C C . GLN A 1 96 ? 12.337 -6.307 -0.817 1.00 84.25 96 GLN A C 1
ATOM 749 O O . GLN A 1 96 ? 11.200 -5.893 -0.622 1.00 84.25 96 GLN A O 1
ATOM 754 N N . GLN A 1 97 ? 12.699 -6.885 -1.961 1.00 89.38 97 GLN A N 1
ATOM 755 C CA . GLN A 1 97 ? 11.732 -7.308 -2.971 1.00 89.38 97 GLN A CA 1
ATOM 756 C C . GLN A 1 97 ? 11.304 -8.745 -2.678 1.00 89.38 97 GLN A C 1
ATOM 758 O O . GLN A 1 97 ? 12.158 -9.645 -2.602 1.00 89.38 97 GLN A O 1
ATOM 763 N N . GLU A 1 98 ? 9.998 -8.940 -2.548 1.00 91.69 98 GLU A N 1
ATOM 764 C CA . GLU A 1 98 ? 9.388 -10.257 -2.412 1.00 91.69 98 GLU A CA 1
ATOM 765 C C . GLU A 1 98 ? 9.394 -11.005 -3.743 1.00 91.69 98 GLU A C 1
ATOM 767 O O . GLU A 1 98 ? 9.363 -10.414 -4.826 1.00 91.69 98 GLU A O 1
ATOM 772 N N . ILE A 1 99 ? 9.434 -12.332 -3.651 1.00 95.81 99 ILE A N 1
ATOM 773 C CA . ILE A 1 99 ? 9.251 -13.206 -4.808 1.00 95.81 99 ILE A CA 1
ATOM 774 C C . ILE A 1 99 ? 7.750 -13.329 -5.083 1.00 95.81 99 ILE A C 1
ATOM 776 O O . ILE A 1 99 ? 6.967 -13.592 -4.171 1.00 95.81 99 ILE A O 1
ATOM 780 N N . PHE A 1 100 ? 7.353 -13.180 -6.343 1.00 96.38 100 PHE A N 1
ATOM 781 C CA . PHE A 1 100 ? 5.995 -13.430 -6.805 1.00 96.38 100 PHE A CA 1
ATOM 782 C C . PHE A 1 100 ? 5.987 -14.218 -8.124 1.00 96.38 100 PHE A C 1
ATOM 784 O O . PHE A 1 100 ? 7.006 -14.352 -8.806 1.00 96.38 100 PHE A O 1
ATOM 791 N N . LYS A 1 101 ? 4.816 -14.777 -8.448 1.00 97.06 101 LYS A N 1
ATOM 792 C CA . LYS A 1 101 ? 4.528 -15.509 -9.688 1.00 97.06 101 LYS A CA 1
ATOM 793 C C . LYS A 1 101 ? 3.301 -14.919 -10.361 1.00 97.06 101 LYS A C 1
ATOM 795 O O . LYS A 1 101 ? 2.360 -14.520 -9.679 1.00 97.06 101 LYS A O 1
ATOM 800 N N . GLY A 1 102 ? 3.285 -14.981 -11.683 1.00 96.94 102 GLY A N 1
ATOM 801 C CA . GLY A 1 102 ? 2.250 -14.428 -12.547 1.00 96.94 102 GLY A CA 1
ATOM 802 C C . GLY A 1 102 ? 2.593 -13.025 -13.040 1.00 96.94 102 GLY A C 1
ATOM 803 O O . GLY A 1 102 ? 3.453 -12.348 -12.484 1.00 96.94 102 GLY A O 1
ATOM 804 N N . LYS A 1 103 ? 1.910 -12.610 -14.108 1.00 97.50 103 LYS A N 1
ATOM 805 C CA . LYS A 1 103 ? 1.999 -11.258 -14.659 1.00 97.50 103 LYS A CA 1
ATOM 806 C C . LYS A 1 103 ? 1.165 -10.312 -13.800 1.00 97.50 103 LYS A C 1
ATOM 808 O O . LYS A 1 103 ? -0.005 -10.602 -13.567 1.00 97.50 103 LYS A O 1
ATOM 813 N N . VAL A 1 104 ? 1.710 -9.172 -13.383 1.00 97.75 104 VAL A N 1
ATOM 814 C CA . VAL A 1 104 ? 1.045 -8.207 -12.490 1.00 97.75 104 VAL A CA 1
ATOM 815 C C . VAL A 1 104 ? -0.361 -7.841 -12.972 1.00 97.75 104 VAL A C 1
ATOM 817 O O . VAL A 1 104 ? -1.273 -7.798 -12.156 1.00 97.75 104 VAL A O 1
ATOM 820 N N . ALA A 1 105 ? -0.568 -7.665 -14.280 1.00 96.88 105 ALA A N 1
ATOM 821 C CA . ALA A 1 105 ? -1.874 -7.339 -14.870 1.00 96.88 105 ALA A CA 1
ATOM 822 C C . ALA A 1 105 ? -2.995 -8.371 -14.594 1.00 96.88 105 ALA A C 1
ATOM 824 O O . ALA A 1 105 ? -4.177 -8.038 -14.717 1.00 96.88 105 ALA A O 1
ATOM 825 N N . ASP A 1 106 ? -2.622 -9.603 -14.235 1.00 96.44 106 ASP A N 1
ATOM 826 C CA . ASP A 1 106 ? -3.524 -10.733 -13.989 1.00 96.44 106 ASP A CA 1
ATOM 827 C C . ASP A 1 106 ? -3.611 -11.106 -12.496 1.00 96.44 106 ASP A C 1
ATOM 829 O O . ASP A 1 106 ? -4.373 -11.996 -12.114 1.00 96.44 106 ASP A O 1
ATOM 833 N N . LEU A 1 107 ? -2.829 -10.444 -11.637 1.00 96.75 107 LEU A N 1
ATOM 834 C CA . LEU A 1 107 ? -2.782 -10.709 -10.201 1.00 96.75 107 LEU A CA 1
ATOM 835 C C . LEU A 1 107 ? -3.728 -9.792 -9.426 1.00 96.75 107 LEU A C 1
ATOM 837 O O . LEU A 1 107 ? -3.994 -8.657 -9.819 1.00 96.75 107 LEU A O 1
ATOM 841 N N . ASP A 1 108 ? -4.177 -10.261 -8.260 1.00 95.62 108 ASP A N 1
ATOM 842 C CA . ASP A 1 108 ? -4.895 -9.417 -7.304 1.00 95.62 108 ASP A CA 1
ATOM 843 C C . ASP A 1 108 ? -4.008 -8.241 -6.867 1.00 95.62 108 ASP A C 1
ATOM 845 O O . ASP A 1 108 ? -2.950 -8.447 -6.264 1.00 95.62 108 ASP A O 1
ATOM 849 N N . GLN A 1 109 ? -4.455 -7.023 -7.164 1.00 96.94 109 GLN A N 1
ATOM 850 C CA . GLN A 1 109 ? -3.744 -5.781 -6.859 1.00 96.94 109 GLN A CA 1
ATOM 851 C C . GLN A 1 109 ? -3.981 -5.306 -5.417 1.00 96.94 109 GLN A C 1
ATOM 853 O O . GLN A 1 109 ? -3.295 -4.394 -4.961 1.00 96.94 109 GLN A O 1
ATOM 858 N N . SER A 1 110 ? -4.899 -5.949 -4.682 1.00 96.81 110 SER A N 1
ATOM 859 C CA . SER A 1 110 ? -5.363 -5.489 -3.372 1.00 96.81 110 SER A CA 1
ATOM 860 C C . SER A 1 110 ? -4.225 -5.320 -2.374 1.00 96.81 110 SER A C 1
ATOM 862 O O . SER A 1 110 ? -3.488 -6.260 -2.056 1.00 96.81 110 SER A O 1
ATOM 864 N N . LYS A 1 111 ? -4.134 -4.118 -1.817 1.00 93.12 111 LYS A N 1
ATOM 865 C CA . LYS A 1 111 ? -3.145 -3.742 -0.817 1.00 93.12 111 LYS A CA 1
ATOM 866 C C . LYS A 1 111 ? -3.603 -4.145 0.582 1.00 93.12 111 LYS A C 1
ATOM 868 O O . LYS A 1 111 ? -4.133 -3.351 1.353 1.00 93.12 111 LYS A O 1
ATOM 873 N N . VAL A 1 112 ? -3.471 -5.439 0.863 1.00 94.81 112 VAL A N 1
ATOM 874 C CA . VAL A 1 112 ? -3.911 -6.068 2.112 1.00 94.81 112 VAL A CA 1
ATOM 875 C C . VAL A 1 112 ? -2.789 -6.864 2.758 1.00 94.81 112 VAL A C 1
ATOM 877 O O . VAL A 1 112 ? -1.930 -7.422 2.076 1.00 94.81 112 VAL A O 1
ATOM 880 N N . TRP A 1 113 ? -2.843 -6.975 4.082 1.00 93.50 113 TRP A N 1
ATOM 881 C CA . TRP A 1 113 ? -1.874 -7.725 4.874 1.00 93.50 113 TRP A CA 1
ATOM 882 C C . TRP A 1 113 ? -2.576 -8.693 5.833 1.00 93.50 113 TRP A C 1
ATOM 884 O O . TRP A 1 113 ? -3.777 -8.558 6.089 1.00 93.50 113 TRP A O 1
ATOM 894 N N . PRO A 1 114 ? -1.859 -9.697 6.365 1.00 94.44 114 PRO A N 1
ATOM 895 C CA . PRO A 1 114 ? -2.374 -10.531 7.443 1.00 94.44 114 PRO A CA 1
ATOM 896 C C . PRO A 1 114 ? -2.729 -9.712 8.688 1.00 94.44 114 PRO A C 1
ATOM 898 O O . PRO A 1 114 ? -2.081 -8.707 8.991 1.00 94.44 114 PRO A O 1
ATOM 901 N N . ALA A 1 115 ? -3.720 -10.184 9.447 1.00 97.44 115 ALA A N 1
ATOM 902 C CA . ALA A 1 115 ? -4.023 -9.616 10.756 1.00 97.44 115 ALA A CA 1
ATOM 903 C C . ALA A 1 115 ? -2.791 -9.709 11.678 1.00 97.44 115 ALA A C 1
ATOM 905 O O . ALA A 1 115 ? -2.107 -10.732 11.699 1.00 97.44 115 ALA A O 1
ATOM 906 N N . GLY A 1 116 ? -2.524 -8.643 12.428 1.00 96.94 116 GLY A N 1
ATOM 907 C CA . GLY A 1 116 ? -1.319 -8.437 13.233 1.00 96.94 116 GLY A CA 1
ATOM 908 C C . GLY A 1 116 ? -0.161 -7.751 12.514 1.00 96.94 116 GLY A C 1
ATOM 909 O O . GLY A 1 116 ? 0.883 -7.553 13.125 1.00 96.94 116 GLY A O 1
ATOM 910 N N . THR A 1 117 ? -0.316 -7.371 11.244 1.00 96.19 117 THR A N 1
ATOM 911 C CA . THR A 1 117 ? 0.712 -6.591 10.539 1.00 96.19 117 THR A CA 1
ATOM 912 C C . THR A 1 117 ? 0.657 -5.127 10.965 1.00 96.19 117 THR A C 1
ATOM 914 O O . THR A 1 117 ? -0.399 -4.507 10.859 1.00 96.19 117 THR A O 1
ATOM 917 N N . CYS A 1 118 ? 1.788 -4.558 11.380 1.00 96.56 118 CYS A N 1
ATOM 918 C CA . CYS A 1 118 ? 1.920 -3.134 11.681 1.00 96.56 118 CYS A CA 1
ATOM 919 C C . CYS A 1 118 ? 2.508 -2.386 10.478 1.00 96.56 118 CYS A C 1
ATOM 921 O O . CYS A 1 118 ? 3.504 -2.823 9.906 1.00 96.56 118 CYS A O 1
ATOM 923 N N . LEU A 1 119 ? 1.880 -1.281 10.076 1.00 94.81 119 LEU A N 1
ATOM 924 C CA . LEU A 1 119 ? 2.288 -0.463 8.929 1.00 94.81 119 LEU A CA 1
ATOM 925 C C . LEU A 1 119 ? 3.011 0.785 9.418 1.00 94.81 119 LEU A C 1
ATOM 927 O O . LEU A 1 119 ? 2.463 1.527 10.237 1.00 94.81 119 LEU A O 1
ATOM 931 N N . GLY A 1 120 ? 4.238 0.988 8.938 1.00 94.88 120 GLY A N 1
ATOM 932 C CA . GLY A 1 120 ? 5.142 2.035 9.408 1.00 94.88 120 GLY A CA 1
ATOM 933 C C . GLY A 1 120 ? 4.547 3.445 9.369 1.00 94.88 120 GLY A C 1
ATOM 934 O O . GLY A 1 120 ? 3.517 3.705 8.753 1.00 94.88 120 GLY A O 1
ATOM 935 N N . ILE A 1 121 ? 5.213 4.380 10.038 1.00 96.69 121 ILE A N 1
ATOM 936 C CA . ILE A 1 121 ? 4.866 5.803 10.002 1.00 96.69 121 ILE A CA 1
ATOM 937 C C . ILE A 1 121 ? 6.092 6.615 9.604 1.00 96.69 121 ILE A C 1
ATOM 939 O O . ILE A 1 121 ? 7.195 6.375 10.096 1.00 96.69 121 ILE A O 1
ATOM 943 N N . ASP A 1 122 ? 5.901 7.586 8.720 1.00 94.38 122 ASP A N 1
ATOM 944 C CA . ASP A 1 122 ? 6.901 8.610 8.461 1.00 94.38 122 ASP A CA 1
ATOM 945 C C . ASP A 1 122 ? 6.807 9.665 9.565 1.00 94.38 122 ASP A C 1
ATOM 947 O O . ASP A 1 122 ? 5.853 10.441 9.631 1.00 94.38 122 ASP A O 1
ATOM 951 N N . SER A 1 123 ? 7.805 9.699 10.447 1.00 91.06 123 SER A N 1
ATOM 952 C CA . SER A 1 123 ? 7.839 10.622 11.584 1.00 91.06 123 SER A CA 1
ATOM 953 C C . SER A 1 123 ? 7.997 12.090 11.179 1.00 91.06 123 SER A C 1
ATOM 955 O O . SER A 1 123 ? 7.670 12.970 11.975 1.00 91.06 123 SER A O 1
ATOM 957 N N . ALA A 1 124 ? 8.458 12.380 9.957 1.00 93.69 124 ALA A N 1
ATOM 958 C CA . ALA A 1 124 ? 8.564 13.750 9.464 1.00 93.69 124 ALA A CA 1
ATOM 959 C C . ALA A 1 124 ? 7.204 14.307 9.020 1.00 93.69 124 ALA A C 1
ATOM 961 O O . ALA A 1 124 ? 6.945 15.501 9.171 1.00 93.69 124 ALA A O 1
ATOM 962 N N . THR A 1 125 ? 6.329 13.452 8.484 1.00 94.81 125 THR A N 1
ATOM 963 C CA . THR A 1 125 ? 5.048 13.861 7.883 1.00 94.81 125 THR A CA 1
ATOM 964 C C . THR A 1 125 ? 3.820 13.385 8.662 1.00 94.81 125 THR A C 1
ATOM 966 O O . THR A 1 125 ? 2.713 13.863 8.410 1.00 94.81 125 THR A O 1
ATOM 969 N N . ASN A 1 126 ? 3.999 12.492 9.641 1.00 96.06 126 ASN A N 1
ATOM 970 C CA . ASN A 1 126 ? 2.934 11.782 10.355 1.00 96.06 126 ASN A CA 1
ATOM 971 C C . ASN A 1 126 ? 1.970 11.062 9.399 1.00 96.06 126 ASN A C 1
ATOM 973 O O . ASN A 1 126 ? 0.756 11.064 9.613 1.00 96.06 126 ASN A O 1
ATOM 977 N N . GLN A 1 127 ? 2.506 10.482 8.323 1.00 96.44 127 GLN A N 1
ATOM 978 C CA . GLN A 1 127 ? 1.739 9.714 7.345 1.00 96.44 127 GLN A CA 1
ATOM 979 C C . GLN A 1 127 ? 2.080 8.224 7.428 1.00 96.44 127 GLN A C 1
ATOM 981 O O . GLN A 1 127 ? 3.230 7.875 7.715 1.00 96.44 127 GLN A O 1
ATOM 986 N N . PRO A 1 128 ? 1.102 7.334 7.192 1.00 92.88 128 PRO A N 1
ATOM 987 C CA . PRO A 1 128 ? 1.351 5.909 7.136 1.00 92.88 128 PRO A CA 1
ATOM 988 C C . PRO A 1 128 ? 2.264 5.602 5.952 1.00 92.88 128 PRO A C 1
ATOM 990 O O . PRO A 1 128 ? 2.153 6.180 4.872 1.00 92.88 128 PRO A O 1
ATOM 993 N N . ILE A 1 129 ? 3.160 4.655 6.173 1.00 89.38 129 ILE A N 1
ATOM 994 C CA . ILE A 1 129 ? 3.964 4.023 5.145 1.00 89.38 129 ILE A CA 1
ATOM 995 C C . ILE A 1 129 ? 3.394 2.622 5.004 1.00 89.38 129 ILE A C 1
ATOM 997 O O . ILE A 1 129 ? 3.377 1.853 5.965 1.00 89.38 129 ILE A O 1
ATOM 1001 N N . ASP A 1 130 ? 2.963 2.265 3.802 1.00 86.94 130 ASP A N 1
ATOM 1002 C CA . ASP A 1 130 ? 2.394 0.948 3.519 1.00 86.94 130 ASP A CA 1
ATOM 1003 C C . ASP A 1 130 ? 3.463 -0.157 3.406 1.00 86.94 130 ASP A C 1
ATOM 1005 O O . ASP A 1 130 ? 3.494 -0.957 2.467 1.00 86.94 130 ASP A O 1
ATOM 1009 N N . VAL A 1 131 ? 4.382 -0.171 4.364 1.00 86.56 131 VAL A N 1
ATOM 1010 C CA . VAL A 1 131 ? 5.463 -1.135 4.501 1.00 86.56 131 VAL A CA 1
ATOM 1011 C C . VAL A 1 131 ? 5.338 -1.760 5.890 1.00 86.56 131 VAL A C 1
ATOM 1013 O O . VAL A 1 131 ? 5.317 -1.027 6.885 1.00 86.56 131 VAL A O 1
ATOM 1016 N N . PRO A 1 132 ? 5.254 -3.099 5.977 1.00 90.94 132 PRO A N 1
ATOM 1017 C CA . PRO A 1 132 ? 5.252 -3.798 7.250 1.00 90.94 132 PRO A CA 1
ATOM 1018 C C . PRO A 1 132 ? 6.494 -3.490 8.091 1.00 90.94 132 PRO A C 1
ATOM 1020 O O . PRO A 1 132 ? 7.622 -3.531 7.594 1.00 90.94 132 PRO A O 1
ATOM 1023 N N . VAL A 1 133 ? 6.280 -3.253 9.382 1.00 92.69 133 VAL A N 1
ATOM 1024 C CA . VAL A 1 133 ? 7.321 -3.091 10.403 1.00 92.69 133 VAL A CA 1
ATOM 1025 C C . VAL A 1 133 ? 7.033 -4.000 11.600 1.00 92.69 133 VAL A C 1
ATOM 1027 O O . VAL A 1 133 ? 5.916 -4.490 11.771 1.00 92.69 133 VAL A O 1
ATOM 1030 N N . ASP A 1 134 ? 8.043 -4.228 12.441 1.00 94.31 134 ASP A N 1
ATOM 1031 C CA . ASP A 1 134 ? 7.816 -4.819 13.763 1.00 94.31 134 ASP A CA 1
ATOM 1032 C C . ASP A 1 134 ? 6.891 -3.893 14.567 1.00 94.31 134 ASP A C 1
ATOM 1034 O O . ASP A 1 134 ? 7.118 -2.686 14.610 1.00 94.31 134 ASP A O 1
ATOM 1038 N N . CYS A 1 135 ? 5.856 -4.429 15.212 1.00 96.75 135 CYS A N 1
ATOM 1039 C CA . CYS A 1 135 ? 4.930 -3.622 16.005 1.00 96.75 135 CYS A CA 1
ATOM 1040 C C . CYS A 1 135 ? 5.601 -2.928 17.203 1.00 96.75 135 CYS A C 1
ATOM 1042 O O . CYS A 1 135 ? 5.076 -1.937 17.701 1.00 96.75 135 CYS A O 1
ATOM 1044 N N . ALA A 1 136 ? 6.752 -3.410 17.681 1.00 96.50 136 ALA A N 1
ATOM 1045 C CA . ALA A 1 136 ? 7.564 -2.707 18.674 1.00 96.50 136 ALA A CA 1
ATOM 1046 C C . ALA A 1 136 ? 8.251 -1.451 18.100 1.00 96.50 136 ALA A C 1
ATOM 1048 O O . ALA A 1 136 ? 8.692 -0.589 18.860 1.00 96.50 136 ALA A O 1
ATOM 1049 N N . ALA A 1 137 ? 8.343 -1.330 16.773 1.00 96.12 137 ALA A N 1
ATOM 1050 C CA . ALA A 1 137 ? 8.786 -0.119 16.100 1.00 96.12 137 ALA A CA 1
ATOM 1051 C C . ALA A 1 137 ? 7.620 0.878 15.915 1.00 96.12 137 ALA A C 1
ATOM 1053 O O . ALA A 1 137 ? 6.449 0.481 15.916 1.00 96.12 137 ALA A O 1
ATOM 1054 N N . PRO A 1 138 ? 7.921 2.179 15.735 1.00 97.12 138 PRO A N 1
ATOM 1055 C CA . PRO A 1 138 ? 6.924 3.192 15.397 1.00 97.12 138 PRO A CA 1
ATOM 1056 C C . PRO A 1 138 ? 6.106 2.825 14.152 1.00 97.12 138 PRO A C 1
ATOM 1058 O O . PRO A 1 138 ? 6.667 2.577 13.082 1.00 97.12 138 PRO A O 1
ATOM 1061 N N . HIS A 1 139 ? 4.781 2.835 14.277 1.00 98.00 139 HIS A N 1
ATOM 1062 C CA . HIS A 1 139 ? 3.856 2.522 13.187 1.00 98.00 139 HIS A CA 1
ATOM 1063 C C . HIS A 1 139 ? 2.587 3.382 13.267 1.00 98.00 139 HIS A C 1
ATOM 1065 O O . HIS A 1 139 ? 2.283 3.952 14.311 1.00 98.00 139 HIS A O 1
ATOM 1071 N N . ALA A 1 140 ? 1.862 3.531 12.158 1.00 97.69 140 ALA A N 1
ATOM 1072 C CA . ALA A 1 140 ? 0.637 4.336 12.101 1.00 97.69 140 ALA A CA 1
ATOM 1073 C C . ALA A 1 140 ? -0.617 3.493 12.359 1.00 97.69 140 ALA A C 1
ATOM 1075 O O . ALA A 1 140 ? -1.612 3.985 12.895 1.00 97.69 140 ALA A O 1
ATOM 1076 N N . MET A 1 141 ? -0.585 2.229 11.929 1.00 97.56 141 MET A N 1
ATOM 1077 C CA . MET A 1 141 ? -1.758 1.362 11.891 1.00 97.56 141 MET A CA 1
ATOM 1078 C C . MET A 1 141 ? -1.386 -0.097 12.154 1.00 97.56 141 MET A C 1
ATOM 1080 O O . MET A 1 141 ? -0.321 -0.551 11.737 1.00 97.56 141 MET A O 1
ATOM 1084 N N . GLU A 1 142 ? -2.299 -0.846 12.766 1.00 98.12 142 GLU A N 1
ATOM 1085 C CA . GLU A 1 142 ? -2.230 -2.305 12.884 1.00 98.12 142 GLU A CA 1
ATOM 1086 C C . GLU A 1 142 ? -3.402 -2.942 12.131 1.00 98.12 142 GLU A C 1
ATOM 1088 O O . GLU A 1 142 ? -4.562 -2.568 12.310 1.00 98.12 142 GLU A O 1
ATOM 1093 N N . VAL A 1 143 ? -3.111 -3.910 11.267 1.00 98.38 143 VAL A N 1
ATOM 1094 C CA . VAL A 1 143 ? -4.117 -4.625 10.481 1.00 98.38 143 VAL A CA 1
ATOM 1095 C C . VAL A 1 143 ? -4.803 -5.661 11.365 1.00 98.38 143 VAL A C 1
ATOM 1097 O O . VAL A 1 143 ? -4.158 -6.487 11.998 1.00 98.38 143 VAL A O 1
ATOM 1100 N N . THR A 1 144 ? -6.128 -5.662 11.382 1.00 98.50 144 THR A N 1
ATOM 1101 C CA . THR A 1 144 ? -6.964 -6.579 12.177 1.00 98.50 144 THR A CA 1
ATOM 1102 C C . THR A 1 144 ? -7.666 -7.635 11.327 1.00 98.50 144 THR A C 1
ATOM 1104 O O . THR A 1 144 ? -8.104 -8.659 11.847 1.00 98.50 144 THR A O 1
ATOM 1107 N N . GLY A 1 145 ? -7.739 -7.424 10.012 1.00 98.06 145 GLY A N 1
ATOM 1108 C CA . GLY A 1 145 ? -8.365 -8.348 9.076 1.00 98.06 145 GLY A CA 1
ATOM 1109 C C . GLY A 1 145 ? -8.343 -7.835 7.641 1.00 98.06 145 GLY A C 1
ATOM 1110 O O . GLY A 1 145 ? -7.782 -6.781 7.345 1.00 98.06 145 GLY A O 1
ATOM 1111 N N . ARG A 1 146 ? -8.978 -8.593 6.746 1.00 97.81 146 ARG A N 1
ATOM 1112 C CA . ARG A 1 146 ? -9.218 -8.201 5.355 1.00 97.81 146 ARG A CA 1
ATOM 1113 C C . ARG A 1 146 ? -10.600 -8.652 4.919 1.00 97.81 146 ARG A C 1
ATOM 1115 O O . ARG A 1 146 ? -11.043 -9.729 5.309 1.00 97.81 146 ARG A O 1
ATOM 1122 N N . VAL A 1 147 ? -11.239 -7.854 4.078 1.00 98.31 147 VAL A N 1
ATOM 1123 C CA . VAL A 1 147 ? -12.554 -8.152 3.504 1.00 98.31 147 VAL A CA 1
ATOM 1124 C C . VAL A 1 147 ? -12.390 -8.311 2.008 1.00 98.31 147 VAL A C 1
ATOM 1126 O O . VAL A 1 147 ? -11.865 -7.410 1.363 1.00 98.31 147 VAL A O 1
ATOM 1129 N N . ASN A 1 148 ? -12.851 -9.435 1.465 1.00 97.62 148 ASN A N 1
ATOM 1130 C CA . ASN A 1 148 ? -12.932 -9.662 0.029 1.00 97.62 148 ASN A CA 1
ATOM 1131 C C . ASN A 1 148 ? -14.337 -9.292 -0.462 1.00 97.62 148 ASN A C 1
ATOM 1133 O O . ASN A 1 148 ? -15.314 -9.979 -0.171 1.00 97.62 148 ASN A O 1
ATOM 1137 N N . LEU A 1 149 ? -14.448 -8.201 -1.215 1.00 97.62 149 LEU A N 1
ATOM 1138 C CA . LEU A 1 149 ? -15.716 -7.732 -1.764 1.00 97.62 149 LEU A CA 1
ATOM 1139 C C . LEU A 1 149 ? -16.288 -8.706 -2.801 1.00 97.62 149 LEU A C 1
ATOM 1141 O O . LEU A 1 149 ? -17.509 -8.782 -2.926 1.00 97.62 149 LEU A O 1
ATOM 1145 N N . ALA A 1 150 ? -15.447 -9.478 -3.499 1.00 96.31 150 ALA A N 1
ATOM 1146 C CA . ALA A 1 150 ? -15.900 -10.417 -4.528 1.00 96.31 150 ALA A CA 1
ATOM 1147 C C . ALA A 1 150 ? -16.755 -11.567 -3.971 1.00 96.31 150 ALA A C 1
ATOM 1149 O O . ALA A 1 150 ? -17.522 -12.172 -4.712 1.00 96.31 150 ALA A O 1
ATOM 1150 N N . GLU A 1 151 ? -16.660 -11.858 -2.669 1.00 95.56 151 GLU A N 1
ATOM 1151 C CA . GLU A 1 151 ? -17.492 -12.881 -2.018 1.00 95.56 151 GLU A CA 1
ATOM 1152 C C . GLU A 1 151 ? -18.969 -12.479 -1.963 1.00 95.56 151 GLU A C 1
ATOM 1154 O O . GLU A 1 151 ? -19.847 -13.337 -2.021 1.00 95.56 151 GLU A O 1
ATOM 1159 N N . LYS A 1 152 ? -19.247 -11.173 -1.869 1.00 96.12 152 LYS A N 1
ATOM 1160 C CA . LYS A 1 152 ? -20.609 -10.624 -1.861 1.00 96.12 152 LYS A CA 1
ATOM 1161 C C . LYS A 1 152 ? -21.013 -10.038 -3.214 1.00 96.12 152 LYS A C 1
ATOM 1163 O O . LYS A 1 152 ? -22.188 -10.078 -3.568 1.00 96.12 152 LYS A O 1
ATOM 1168 N N . PHE A 1 153 ? -20.051 -9.500 -3.956 1.00 95.75 153 PHE A N 1
ATOM 1169 C CA . PHE A 1 153 ? -20.251 -8.794 -5.217 1.00 95.75 153 PHE A CA 1
ATOM 1170 C C . PHE A 1 153 ? -19.360 -9.415 -6.310 1.00 95.75 153 PHE A C 1
ATOM 1172 O O . PHE A 1 153 ? -18.288 -8.884 -6.601 1.00 95.75 153 PHE A O 1
ATOM 1179 N N . PRO A 1 154 ? -19.749 -10.565 -6.891 1.00 93.38 154 PRO A N 1
ATOM 1180 C CA . PRO A 1 154 ? -18.867 -11.344 -7.766 1.00 93.38 154 PRO A CA 1
ATOM 1181 C C . PRO A 1 154 ? -18.594 -10.691 -9.129 1.00 93.38 154 PRO A C 1
ATOM 1183 O O . PRO A 1 154 ? -17.534 -10.922 -9.708 1.00 93.38 154 PRO A O 1
ATOM 1186 N N . ASP A 1 155 ? -19.520 -9.872 -9.634 1.00 88.38 155 ASP A N 1
ATOM 1187 C CA . ASP A 1 155 ? -19.484 -9.398 -11.021 1.00 88.38 155 ASP A CA 1
ATOM 1188 C C . ASP A 1 155 ? -18.929 -7.971 -11.142 1.00 88.38 155 ASP A C 1
ATOM 1190 O O . ASP A 1 155 ? -17.818 -7.734 -11.627 1.00 88.38 155 ASP A O 1
ATOM 1194 N N . THR A 1 156 ? -19.717 -6.990 -10.705 1.00 93.62 156 THR A N 1
ATOM 1195 C CA . THR A 1 156 ? -19.433 -5.564 -10.887 1.00 93.62 156 THR A CA 1
ATOM 1196 C C . THR A 1 156 ? -19.055 -4.907 -9.575 1.00 93.62 156 THR A C 1
ATOM 1198 O O . THR A 1 156 ? -19.536 -5.314 -8.519 1.00 93.62 156 THR A O 1
ATOM 1201 N N . LEU A 1 157 ? -18.270 -3.828 -9.656 1.00 95.75 157 LEU A N 1
ATOM 1202 C CA . LEU A 1 157 ? -18.042 -2.958 -8.510 1.00 95.75 157 LEU A CA 1
ATOM 1203 C C . LEU A 1 157 ? -19.402 -2.441 -8.003 1.00 95.75 157 LEU A C 1
ATOM 1205 O O . LEU A 1 157 ? -20.099 -1.763 -8.764 1.00 95.75 157 LEU A O 1
ATOM 1209 N N . PRO A 1 158 ? -19.811 -2.760 -6.767 1.00 96.12 158 PRO A N 1
ATOM 1210 C CA . PRO A 1 158 ? -21.033 -2.208 -6.187 1.00 96.12 158 PRO A CA 1
ATOM 1211 C C . PRO A 1 158 ? -20.899 -0.702 -5.926 1.00 96.12 158 PRO A C 1
ATOM 1213 O O . PRO A 1 158 ? -19.793 -0.157 -5.848 1.00 96.12 158 PRO A O 1
ATOM 1216 N N . ALA A 1 159 ? -22.035 -0.026 -5.744 1.00 97.19 159 ALA A N 1
ATOM 1217 C CA . ALA A 1 159 ? -22.044 1.379 -5.356 1.00 97.19 159 ALA A CA 1
ATOM 1218 C C . ALA A 1 159 ? -21.311 1.578 -4.019 1.00 97.19 159 ALA A C 1
ATOM 1220 O O . ALA A 1 159 ? -21.339 0.711 -3.145 1.00 97.19 159 ALA A O 1
ATOM 1221 N N . GLU A 1 160 ? -20.662 2.728 -3.848 1.00 97.12 160 GLU A N 1
ATOM 1222 C CA . GLU A 1 160 ? -19.848 3.014 -2.660 1.00 97.12 160 GLU A CA 1
ATOM 1223 C C . GLU A 1 160 ? -20.592 2.796 -1.323 1.00 97.12 160 GLU A C 1
ATOM 1225 O O . GLU A 1 160 ? -20.007 2.168 -0.442 1.00 97.12 160 GLU A O 1
ATOM 1230 N N . PRO A 1 161 ? -21.881 3.173 -1.158 1.00 98.06 161 PRO A N 1
ATOM 1231 C CA . PRO A 1 161 ? -22.612 2.895 0.084 1.00 98.06 161 PRO A CA 1
ATOM 1232 C C . PRO A 1 161 ? -22.793 1.397 0.380 1.00 98.06 161 PRO A C 1
ATOM 1234 O O . PRO A 1 161 ? -22.758 0.983 1.539 1.00 98.06 161 PRO A O 1
ATOM 1237 N N . ASP A 1 162 ? -22.954 0.572 -0.658 1.00 97.94 162 ASP A N 1
ATOM 1238 C CA . ASP A 1 162 ? -23.090 -0.881 -0.512 1.00 97.94 162 ASP A CA 1
ATOM 1239 C C . ASP A 1 162 ? -21.748 -1.531 -0.143 1.00 97.94 162 ASP A C 1
ATOM 1241 O O . ASP A 1 162 ? -21.715 -2.499 0.629 1.00 97.94 162 ASP A O 1
ATOM 1245 N N . GLN A 1 163 ? -20.642 -0.983 -0.668 1.00 98.19 163 GLN A N 1
ATOM 1246 C CA . GLN A 1 163 ? -19.291 -1.343 -0.238 1.00 98.19 163 GLN A CA 1
ATOM 1247 C C . GLN A 1 163 ? -19.091 -1.004 1.231 1.00 98.19 163 GLN A C 1
ATOM 1249 O O . GLN A 1 163 ? -18.774 -1.900 2.009 1.00 98.19 163 GLN A O 1
ATOM 1254 N N . ASP A 1 164 ? -19.294 0.263 1.602 1.00 98.25 164 ASP A N 1
ATOM 1255 C CA . ASP A 1 164 ? -19.064 0.758 2.959 1.00 98.25 164 ASP A CA 1
ATOM 1256 C C . ASP A 1 164 ? -19.855 -0.062 3.976 1.00 98.25 164 ASP A C 1
ATOM 1258 O O . ASP A 1 164 ? -19.263 -0.598 4.906 1.00 98.25 164 ASP A O 1
ATOM 1262 N N . GLY A 1 165 ? -21.155 -0.282 3.751 1.00 98.12 165 GLY A N 1
ATOM 1263 C CA . GLY A 1 165 ? -21.974 -1.087 4.658 1.00 98.12 165 GLY A CA 1
ATOM 1264 C C . GLY A 1 165 ? -21.432 -2.508 4.853 1.00 98.12 165 GLY A C 1
ATOM 1265 O O . GLY A 1 165 ? -21.322 -2.990 5.981 1.00 98.12 165 GLY A O 1
ATOM 1266 N N . PHE A 1 166 ? -21.031 -3.182 3.768 1.00 98.38 166 PHE A N 1
ATOM 1267 C CA . PHE A 1 166 ? -20.470 -4.532 3.859 1.00 98.38 166 PHE A CA 1
ATOM 1268 C C . PHE A 1 166 ? -19.095 -4.571 4.538 1.00 98.38 166 PHE A C 1
ATOM 1270 O O . PHE A 1 166 ? -18.847 -5.441 5.382 1.00 98.38 166 PHE A O 1
ATOM 1277 N N . ILE A 1 167 ? -18.206 -3.648 4.166 1.00 98.56 167 ILE A N 1
ATOM 1278 C CA . ILE A 1 167 ? -16.851 -3.556 4.708 1.00 98.56 167 ILE A CA 1
ATOM 1279 C C . ILE A 1 167 ? -16.927 -3.213 6.192 1.00 98.56 167 ILE A C 1
ATOM 1281 O O . ILE A 1 167 ? -16.322 -3.912 6.998 1.00 98.56 167 ILE A O 1
ATOM 1285 N N . LYS A 1 168 ? -17.728 -2.216 6.574 1.00 98.44 168 LYS A N 1
ATOM 1286 C CA . LYS A 1 168 ? -17.933 -1.784 7.958 1.00 98.44 168 LYS A CA 1
ATOM 1287 C C . LYS A 1 168 ? -18.366 -2.925 8.864 1.00 98.44 168 LYS A C 1
ATOM 1289 O O . LYS A 1 168 ? -17.749 -3.147 9.907 1.00 98.44 168 LYS A O 1
ATOM 1294 N N . ASP A 1 169 ? -19.407 -3.656 8.471 1.00 98.31 169 ASP A N 1
ATOM 1295 C CA . ASP A 1 169 ? -19.946 -4.766 9.259 1.00 98.31 169 ASP A CA 1
ATOM 1296 C C . ASP A 1 169 ? -18.917 -5.887 9.425 1.00 98.31 169 ASP A C 1
ATOM 1298 O O . ASP A 1 169 ? -18.773 -6.465 10.506 1.00 98.31 169 ASP A O 1
ATOM 1302 N N . SER A 1 170 ? -18.196 -6.203 8.350 1.00 98.56 170 SER A N 1
ATOM 1303 C CA . SER A 1 170 ? -17.201 -7.276 8.336 1.00 98.56 170 SER A CA 1
ATOM 1304 C C . SER A 1 170 ? -15.954 -6.892 9.130 1.00 98.56 170 SER A C 1
ATOM 1306 O O . SER A 1 170 ? -15.525 -7.645 10.004 1.00 98.56 170 SER A O 1
ATOM 1308 N N . CYS A 1 171 ? -15.417 -5.696 8.891 1.00 98.62 171 CYS A N 1
ATOM 1309 C CA . CYS A 1 171 ? -14.263 -5.166 9.599 1.00 98.62 171 CYS A CA 1
ATOM 1310 C C . CYS A 1 171 ? -14.546 -4.994 11.091 1.00 98.62 171 CYS A C 1
ATOM 1312 O O . CYS A 1 171 ? -13.720 -5.405 11.893 1.00 98.62 171 CYS A O 1
ATOM 1314 N N . THR A 1 172 ? -15.725 -4.497 11.483 1.00 98.44 172 THR A N 1
ATOM 1315 C CA . THR A 1 172 ? -16.099 -4.367 12.904 1.00 98.44 172 THR A CA 1
ATOM 1316 C C . THR A 1 172 ? -16.042 -5.721 13.616 1.00 98.44 172 THR A C 1
ATOM 1318 O O . THR A 1 172 ? -15.401 -5.844 14.657 1.00 98.44 172 THR A O 1
ATOM 1321 N N . LYS A 1 173 ? -16.627 -6.772 13.022 1.00 98.31 173 LYS A N 1
ATOM 1322 C CA . LYS A 1 173 ? -16.585 -8.137 13.578 1.00 98.31 173 LYS A CA 1
ATOM 1323 C C . LYS A 1 173 ? -15.158 -8.677 13.683 1.00 98.31 173 LYS A C 1
ATOM 1325 O O . LYS A 1 173 ? -14.806 -9.270 14.700 1.00 98.31 173 LYS A O 1
ATOM 1330 N N . MET A 1 174 ? -14.345 -8.489 12.640 1.00 98.44 174 MET A N 1
ATOM 1331 C CA . MET A 1 174 ? -12.949 -8.939 12.627 1.00 98.44 174 MET A CA 1
ATOM 1332 C C . MET A 1 174 ? -12.110 -8.201 13.672 1.00 98.44 174 MET A C 1
ATOM 1334 O O . MET A 1 174 ? -11.362 -8.840 14.404 1.00 98.44 174 MET A O 1
ATOM 1338 N N . THR A 1 175 ? -12.265 -6.881 13.787 1.00 98.50 175 THR A N 1
ATOM 1339 C CA . THR A 1 175 ? -11.557 -6.049 14.764 1.00 98.50 175 THR A CA 1
ATOM 1340 C C . THR A 1 175 ? -11.958 -6.382 16.198 1.00 98.50 175 THR A C 1
ATOM 1342 O O . THR A 1 175 ? -11.076 -6.539 17.040 1.00 98.50 175 THR A O 1
ATOM 1345 N N . ASP A 1 176 ? -13.249 -6.564 16.486 1.00 97.94 176 ASP A N 1
ATOM 1346 C CA . ASP A 1 176 ? -13.713 -6.968 17.820 1.00 97.94 176 ASP A CA 1
ATOM 1347 C C . ASP A 1 176 ? -13.158 -8.343 18.216 1.00 97.94 176 ASP A C 1
ATOM 1349 O O . ASP A 1 176 ? -12.659 -8.522 19.328 1.00 97.94 176 ASP A O 1
ATOM 1353 N N . ALA A 1 177 ? -13.186 -9.311 17.292 1.00 98.06 177 ALA A N 1
ATOM 1354 C CA . ALA A 1 177 ? -12.598 -10.628 17.518 1.00 98.06 177 ALA A CA 1
ATOM 1355 C C . ALA A 1 177 ? -11.074 -10.555 17.696 1.00 98.06 177 ALA A C 1
ATOM 1357 O O . ALA A 1 177 ? -10.511 -11.275 18.519 1.00 98.06 177 ALA A O 1
ATOM 1358 N N . TYR A 1 178 ? -10.407 -9.678 16.943 1.00 98.06 178 TYR A N 1
ATOM 1359 C CA . TYR A 1 178 ? -8.969 -9.468 17.034 1.00 98.06 178 TYR A CA 1
ATOM 1360 C C . TYR A 1 178 ? -8.568 -8.868 18.387 1.00 98.06 178 TYR A C 1
ATOM 1362 O O . TYR A 1 178 ? -7.593 -9.323 18.973 1.00 98.06 178 TYR A O 1
ATOM 1370 N N . LEU A 1 179 ? -9.302 -7.879 18.900 1.00 97.06 179 LEU A N 1
ATOM 1371 C CA . LEU A 1 179 ? -8.960 -7.175 20.142 1.00 97.06 179 LEU A CA 1
ATOM 1372 C C . LEU A 1 179 ? -9.427 -7.879 21.421 1.00 97.06 179 LEU A C 1
ATOM 1374 O O . LEU A 1 179 ? -8.983 -7.504 22.508 1.00 97.06 179 LEU A O 1
ATOM 1378 N N . ALA A 1 180 ? -10.298 -8.886 21.316 1.00 96.12 180 ALA A N 1
ATOM 1379 C CA . ALA A 1 180 ? -10.868 -9.572 22.469 1.00 96.12 180 ALA A CA 1
ATOM 1380 C C . ALA A 1 180 ? -9.788 -10.015 23.488 1.00 96.12 180 ALA A C 1
ATOM 1382 O O . ALA A 1 180 ? -8.781 -10.614 23.099 1.00 96.12 180 ALA A O 1
ATOM 1383 N N . PRO A 1 181 ? -9.988 -9.758 24.800 1.00 95.12 181 PRO A N 1
ATOM 1384 C CA . PRO A 1 181 ? -11.217 -9.264 25.441 1.00 95.12 181 PRO A CA 1
ATOM 1385 C C . PRO A 1 181 ? -11.380 -7.731 25.457 1.00 95.12 181 PRO A C 1
ATOM 1387 O O . PRO A 1 181 ? -12.411 -7.235 25.920 1.00 95.12 181 PRO A O 1
ATOM 1390 N N . THR A 1 182 ? -10.391 -6.975 24.980 1.00 92.62 182 THR A N 1
ATOM 1391 C CA . THR A 1 182 ? -10.452 -5.511 24.899 1.00 92.62 182 THR A CA 1
ATOM 1392 C C . THR A 1 182 ? -11.464 -5.089 23.837 1.00 92.62 182 THR A C 1
ATOM 1394 O O . THR A 1 182 ? -11.541 -5.678 22.762 1.00 92.62 182 THR A O 1
ATOM 1397 N N . LYS A 1 183 ? -12.256 -4.051 24.120 1.00 92.50 183 LYS A N 1
ATOM 1398 C CA . LYS A 1 183 ? -13.204 -3.491 23.147 1.00 92.50 183 LYS A CA 1
ATOM 1399 C C . LYS A 1 183 ? -12.569 -2.287 22.471 1.00 92.50 183 LYS A C 1
ATOM 1401 O O . LYS A 1 183 ? -12.015 -1.440 23.163 1.00 92.50 183 LYS A O 1
ATOM 1406 N N . LEU A 1 184 ? -12.732 -2.135 21.157 1.00 93.81 184 LEU A N 1
ATOM 1407 C CA . LEU A 1 184 ? -12.194 -0.972 20.437 1.00 93.81 184 LEU A CA 1
ATOM 1408 C C . LEU A 1 184 ? -12.623 0.357 21.089 1.00 93.81 184 LEU A C 1
ATOM 1410 O O . LEU A 1 184 ? -11.799 1.237 21.317 1.00 93.81 184 LEU A O 1
ATOM 1414 N N . ARG A 1 185 ? -13.894 0.449 21.507 1.00 90.12 185 ARG A N 1
ATOM 1415 C CA . ARG A 1 185 ? -14.467 1.629 22.180 1.00 90.12 185 ARG A CA 1
ATOM 1416 C C . ARG A 1 185 ? -13.808 2.006 23.510 1.00 90.12 185 ARG A C 1
ATOM 1418 O O . ARG A 1 185 ? -14.072 3.088 24.005 1.00 90.12 185 ARG A O 1
ATOM 1425 N N . THR A 1 186 ? -13.050 1.109 24.143 1.00 89.12 186 THR A N 1
ATOM 1426 C CA . THR A 1 186 ? -12.336 1.401 25.400 1.00 89.12 186 THR A CA 1
ATOM 1427 C C . THR A 1 186 ? -10.894 1.834 25.146 1.00 89.12 186 THR A C 1
ATOM 1429 O O . THR A 1 186 ? -10.097 1.897 26.075 1.00 89.12 186 THR A O 1
ATOM 1432 N N . THR A 1 187 ? -10.546 2.100 23.889 1.00 90.62 187 THR A N 1
ATOM 1433 C CA . THR A 1 187 ? -9.233 2.567 23.449 1.00 90.62 187 THR A CA 1
ATOM 1434 C C . THR A 1 187 ? -9.378 3.915 22.746 1.00 90.62 187 THR A C 1
ATOM 1436 O O . THR A 1 187 ? -10.485 4.340 22.426 1.00 90.62 187 THR A O 1
ATOM 1439 N N . THR A 1 188 ? -8.257 4.566 22.443 1.00 92.19 188 THR A N 1
ATOM 1440 C CA . THR A 1 188 ? -8.227 5.773 21.596 1.00 92.19 188 THR A CA 1
ATOM 1441 C C . THR A 1 188 ? -8.139 5.434 20.100 1.00 92.19 188 THR A C 1
ATOM 1443 O O . THR A 1 188 ? -8.043 6.331 19.267 1.00 92.19 188 THR A O 1
ATOM 1446 N N . LEU A 1 189 ? -8.137 4.145 19.744 1.00 96.19 189 LEU A N 1
ATOM 1447 C CA . LEU A 1 189 ? -8.053 3.707 18.358 1.00 96.19 189 LEU A CA 1
ATOM 1448 C C . LEU A 1 189 ? -9.414 3.788 17.671 1.00 96.19 189 LEU A C 1
ATOM 1450 O O . LEU A 1 189 ? -10.465 3.556 18.270 1.00 96.19 189 LEU A O 1
ATOM 1454 N N . THR A 1 190 ? -9.375 4.043 16.374 1.00 96.00 190 THR A N 1
ATOM 1455 C CA . THR A 1 190 ? -10.518 3.978 15.475 1.00 96.00 190 THR A CA 1
ATOM 1456 C C . THR A 1 190 ? -10.317 2.853 14.472 1.00 96.00 190 THR A C 1
ATOM 1458 O O . THR A 1 190 ? -9.189 2.467 14.172 1.00 96.00 190 THR A O 1
ATOM 1461 N N . LEU A 1 191 ? -11.422 2.304 13.972 1.00 97.75 191 LEU A N 1
ATOM 1462 C CA . LEU A 1 191 ? -11.412 1.384 12.843 1.00 97.75 191 LEU A CA 1
ATOM 1463 C C . LEU A 1 191 ? -11.294 2.195 11.550 1.00 97.75 191 LEU A C 1
ATOM 1465 O O . LEU A 1 191 ? -12.053 3.140 11.343 1.00 97.75 191 LEU A O 1
ATOM 1469 N N . ILE A 1 192 ? -10.364 1.806 10.685 1.00 96.81 192 ILE A N 1
ATOM 1470 C CA . ILE A 1 192 ? -10.088 2.425 9.393 1.00 96.81 192 ILE A CA 1
ATOM 1471 C C . ILE A 1 192 ? -10.123 1.349 8.316 1.00 96.81 192 ILE A C 1
ATOM 1473 O O . ILE A 1 192 ? -9.478 0.306 8.429 1.00 96.81 192 ILE A O 1
ATOM 1477 N N . TYR A 1 193 ? -10.865 1.626 7.254 1.00 96.81 193 TYR A N 1
ATOM 1478 C CA . TYR A 1 193 ? -10.922 0.811 6.052 1.00 96.81 193 TYR A CA 1
ATOM 1479 C C . TYR A 1 193 ? -11.247 1.723 4.855 1.00 96.81 193 TYR A C 1
ATOM 1481 O O . TYR A 1 193 ? -12.003 2.685 5.015 1.00 96.81 193 TYR A O 1
ATOM 1489 N N . PRO A 1 194 ? -10.679 1.469 3.666 1.00 95.31 194 PRO A N 1
ATOM 1490 C CA . PRO A 1 194 ? -11.076 2.151 2.439 1.00 95.31 194 PRO A CA 1
ATOM 1491 C C . PRO A 1 194 ? -12.236 1.421 1.743 1.00 95.31 194 PRO A C 1
ATOM 1493 O O . PRO A 1 194 ? -12.520 0.259 2.038 1.00 95.31 194 PRO A O 1
ATOM 1496 N N . THR A 1 195 ? -12.857 2.075 0.764 1.00 96.81 195 THR A N 1
ATOM 1497 C CA . THR A 1 195 ? -13.632 1.421 -0.305 1.00 96.81 195 THR A CA 1
ATOM 1498 C C . THR A 1 195 ? -12.731 1.143 -1.514 1.00 96.81 195 THR A C 1
ATOM 1500 O O . THR A 1 195 ? -11.613 1.655 -1.607 1.00 96.81 195 THR A O 1
ATOM 1503 N N . VAL A 1 196 ? -13.187 0.306 -2.450 1.00 97.44 196 VAL A N 1
ATOM 1504 C CA . VAL A 1 196 ? -12.443 0.007 -3.680 1.00 97.44 196 VAL A CA 1
ATOM 1505 C C . VAL A 1 196 ? -12.886 0.966 -4.784 1.00 97.44 196 VAL A C 1
ATOM 1507 O O . VAL A 1 196 ? -14.067 1.051 -5.123 1.00 97.44 196 VAL A O 1
ATOM 1510 N N . SER A 1 197 ? -11.927 1.679 -5.376 1.00 96.88 197 SER A N 1
ATOM 1511 C CA . SER A 1 197 ? -12.192 2.561 -6.517 1.00 96.88 197 SER A CA 1
ATOM 1512 C C . SER A 1 197 ? -12.512 1.768 -7.793 1.00 96.88 197 SER A C 1
ATOM 1514 O O . SER A 1 197 ? -12.092 0.618 -7.948 1.00 96.88 197 SER A O 1
ATOM 1516 N N . LEU A 1 198 ? -13.183 2.401 -8.763 1.00 95.50 198 LEU A N 1
ATOM 1517 C CA . LEU A 1 198 ? -13.412 1.800 -10.086 1.00 95.50 198 LEU A CA 1
ATOM 1518 C C . LEU A 1 198 ? -12.108 1.392 -10.776 1.00 95.50 198 LEU A C 1
ATOM 1520 O O . LEU A 1 198 ? -12.044 0.318 -11.371 1.00 95.50 198 LEU A O 1
ATOM 1524 N N . GLN A 1 199 ? -11.069 2.221 -10.665 1.00 95.62 199 GLN A N 1
ATOM 1525 C CA . GLN A 1 199 ? -9.769 1.943 -11.264 1.00 95.62 199 GLN A CA 1
ATOM 1526 C C . GLN A 1 199 ? -9.118 0.707 -10.634 1.00 95.62 199 GLN A C 1
ATOM 1528 O O . GLN A 1 199 ? -8.730 -0.214 -11.350 1.00 95.62 199 GLN A O 1
ATOM 1533 N N . SER A 1 200 ? -9.088 0.634 -9.302 1.00 97.25 200 SER A N 1
ATOM 1534 C CA . SER A 1 200 ? -8.546 -0.519 -8.577 1.00 97.25 200 SER A CA 1
ATOM 1535 C C . SER A 1 200 ? -9.336 -1.798 -8.883 1.00 97.25 200 SER A C 1
ATOM 1537 O O . SER A 1 200 ? -8.755 -2.855 -9.137 1.00 97.25 200 SER A O 1
ATOM 1539 N N . TRP A 1 201 ? -10.669 -1.714 -8.969 1.00 97.00 201 TRP A N 1
ATOM 1540 C CA . TRP A 1 201 ? -11.504 -2.849 -9.369 1.00 97.00 201 TRP A CA 1
ATOM 1541 C C . TRP A 1 201 ? -11.230 -3.309 -10.809 1.00 97.00 201 TRP A C 1
ATOM 1543 O O . TRP A 1 201 ? -11.087 -4.507 -11.066 1.00 97.00 201 TRP A O 1
ATOM 1553 N N . ALA A 1 202 ? -11.120 -2.391 -11.768 1.00 95.25 202 ALA A N 1
ATOM 1554 C CA . ALA A 1 202 ? -10.790 -2.738 -13.152 1.00 95.25 202 ALA A CA 1
ATOM 1555 C C . ALA A 1 202 ? -9.411 -3.422 -13.257 1.00 95.25 202 ALA A C 1
ATOM 1557 O O . ALA A 1 202 ? -9.242 -4.398 -14.003 1.00 95.25 202 ALA A O 1
ATOM 1558 N N . ALA A 1 203 ? -8.463 -2.964 -12.438 1.00 96.81 203 ALA A N 1
ATOM 1559 C CA . ALA A 1 203 ? -7.113 -3.493 -12.360 1.00 96.81 203 ALA A CA 1
ATOM 1560 C C . ALA A 1 203 ? -6.994 -4.853 -11.661 1.00 96.81 203 ALA A C 1
ATOM 1562 O O . ALA A 1 203 ? -6.079 -5.607 -11.970 1.00 96.81 203 ALA A O 1
ATOM 1563 N N . GLY A 1 204 ? -7.953 -5.223 -10.810 1.00 96.00 204 GLY A N 1
ATOM 1564 C CA . GLY A 1 204 ? -8.023 -6.556 -10.200 1.00 96.00 204 GLY A CA 1
ATOM 1565 C C . GLY A 1 204 ? -8.121 -6.561 -8.678 1.00 96.00 204 GLY A C 1
ATOM 1566 O O . GLY A 1 204 ? -8.317 -7.629 -8.108 1.00 96.00 204 GLY A O 1
ATOM 1567 N N . SER A 1 205 ? -8.052 -5.403 -8.016 1.00 97.25 205 SER A N 1
ATOM 1568 C CA . SER A 1 205 ? -8.274 -5.297 -6.571 1.00 97.25 205 SER A CA 1
ATOM 1569 C C . SER A 1 205 ? -9.699 -5.717 -6.211 1.00 97.25 205 SER A C 1
ATOM 1571 O O . SER A 1 205 ? -10.678 -5.216 -6.769 1.00 97.25 205 SER A O 1
ATOM 1573 N N . ARG A 1 206 ? -9.827 -6.659 -5.279 1.00 96.88 206 ARG A N 1
ATOM 1574 C CA . ARG A 1 206 ? -11.108 -7.166 -4.758 1.00 96.88 206 ARG A CA 1
ATOM 1575 C C . ARG A 1 206 ? -11.199 -7.112 -3.240 1.00 96.88 206 ARG A C 1
ATOM 1577 O O . ARG A 1 206 ? -12.273 -7.361 -2.706 1.00 96.88 206 ARG A O 1
ATOM 1584 N N . SER A 1 207 ? -10.110 -6.792 -2.548 1.00 97.69 207 SER A N 1
ATOM 1585 C CA . SER A 1 207 ? -10.038 -6.826 -1.092 1.00 97.69 207 SER A CA 1
ATOM 1586 C C . SER A 1 207 ? -9.568 -5.505 -0.494 1.00 97.69 207 SER A C 1
ATOM 1588 O O . SER A 1 207 ? -8.816 -4.758 -1.114 1.00 97.69 207 SER A O 1
ATOM 1590 N N . VAL A 1 208 ? -9.971 -5.258 0.750 1.00 97.81 208 VAL A N 1
ATOM 1591 C CA . VAL A 1 208 ? -9.533 -4.115 1.563 1.00 97.81 208 VAL A CA 1
ATOM 1592 C C . VAL A 1 208 ? -9.017 -4.586 2.919 1.00 97.81 208 VAL A C 1
ATOM 1594 O O . VAL A 1 208 ? -9.438 -5.633 3.421 1.00 97.81 208 VAL A O 1
ATOM 1597 N N . ALA A 1 209 ? -8.093 -3.830 3.510 1.00 97.56 209 ALA A N 1
ATOM 1598 C CA . ALA A 1 209 ? -7.580 -4.088 4.851 1.00 97.56 209 ALA A CA 1
ATOM 1599 C C . ALA A 1 209 ? -8.460 -3.396 5.901 1.00 97.56 209 ALA A C 1
ATOM 1601 O O . ALA A 1 209 ? -8.826 -2.232 5.744 1.00 97.56 209 ALA A O 1
ATOM 1602 N N . CYS A 1 210 ? -8.769 -4.114 6.979 1.00 98.44 210 CYS A N 1
ATOM 1603 C CA . CYS A 1 210 ? -9.389 -3.563 8.178 1.00 98.44 210 CYS A CA 1
ATOM 1604 C C . CYS A 1 210 ? -8.280 -3.235 9.167 1.00 98.44 210 CYS A C 1
ATOM 1606 O O . CYS A 1 210 ? -7.641 -4.154 9.685 1.00 98.44 210 CYS A O 1
ATOM 1608 N N . SER A 1 211 ? -8.064 -1.966 9.469 1.00 98.25 211 SER A N 1
ATOM 1609 C CA . SER A 1 211 ? -6.943 -1.533 10.298 1.00 98.25 211 SER A CA 1
ATOM 1610 C C . SER A 1 211 ? -7.415 -0.685 11.466 1.00 98.25 211 SER A C 1
ATOM 1612 O O . SER A 1 211 ? -8.465 -0.058 11.405 1.00 98.25 211 SER A O 1
ATOM 1614 N N . ILE A 1 212 ? -6.631 -0.650 12.534 1.00 98.25 212 ILE A N 1
ATOM 1615 C CA . ILE A 1 212 ? -6.853 0.235 13.674 1.00 98.25 212 ILE A CA 1
ATOM 1616 C C . ILE A 1 212 ? -5.695 1.212 13.805 1.00 98.25 212 ILE A C 1
ATOM 1618 O O . ILE A 1 212 ? -4.542 0.854 13.572 1.00 98.25 212 ILE A O 1
ATOM 1622 N N . GLY A 1 213 ? -6.006 2.448 14.171 1.00 97.38 213 GLY A N 1
ATOM 1623 C CA . GLY A 1 213 ? -5.021 3.505 14.358 1.00 97.38 213 GLY A CA 1
ATOM 1624 C C . GLY A 1 213 ? -5.617 4.703 15.079 1.00 97.38 213 GLY A C 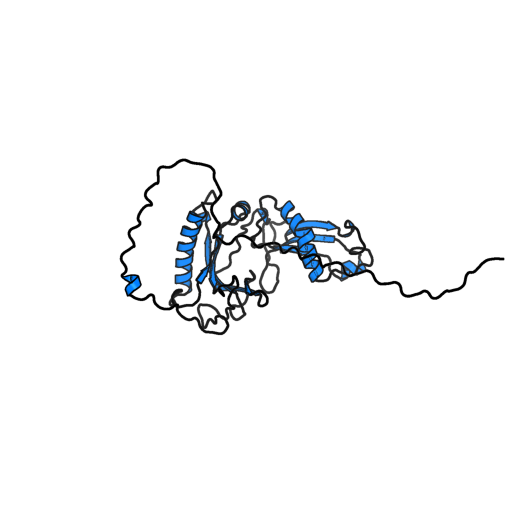1
ATOM 1625 O O . GLY A 1 213 ? -6.788 4.688 15.451 1.00 97.38 213 GLY A O 1
ATOM 1626 N N . ALA A 1 214 ? -4.813 5.735 15.306 1.00 96.75 214 ALA A N 1
ATOM 1627 C CA . ALA A 1 214 ? -5.268 6.974 15.928 1.00 96.75 214 ALA A CA 1
ATOM 1628 C C . ALA A 1 214 ? -4.844 8.170 15.073 1.00 96.75 214 ALA A C 1
ATOM 1630 O O . ALA A 1 214 ? -3.720 8.229 14.582 1.00 96.75 214 ALA A O 1
ATOM 1631 N N . THR A 1 215 ? -5.745 9.135 14.899 1.00 93.31 215 THR A N 1
ATOM 1632 C CA . THR A 1 215 ? -5.489 10.350 14.114 1.00 93.31 215 THR A CA 1
ATOM 1633 C C . THR A 1 215 ? -5.176 11.530 15.026 1.00 93.31 215 THR A C 1
ATOM 1635 O O . THR A 1 215 ? -5.744 11.638 16.110 1.00 93.31 215 THR A O 1
ATOM 1638 N N . LEU A 1 216 ? -4.367 12.474 14.554 1.00 92.44 216 LEU A N 1
ATOM 1639 C CA . LEU A 1 216 ? -4.058 13.726 15.255 1.00 92.44 216 LEU A CA 1
ATOM 1640 C C . LEU A 1 216 ? -5.139 14.812 15.073 1.00 92.44 216 LEU A C 1
ATOM 1642 O O . LEU A 1 216 ? -5.017 15.901 15.626 1.00 92.44 216 LEU A O 1
ATOM 1646 N N . GLY A 1 217 ? -6.176 14.557 14.266 1.00 89.44 217 GLY A N 1
ATOM 1647 C CA . GLY A 1 217 ? -7.245 15.520 13.961 1.00 89.44 217 GLY A CA 1
ATOM 1648 C C . GLY A 1 217 ? -6.873 16.601 12.935 1.00 89.44 217 GLY A C 1
ATOM 1649 O O . GLY A 1 217 ? -7.727 17.388 12.543 1.00 89.44 217 GLY A O 1
ATOM 1650 N N . ASN A 1 218 ? -5.627 16.622 12.456 1.00 90.38 218 ASN A N 1
ATOM 1651 C CA . ASN A 1 218 ? -5.114 17.553 11.441 1.00 90.38 218 ASN A CA 1
ATOM 1652 C C . ASN A 1 218 ? -4.794 16.868 10.094 1.00 90.38 218 ASN A C 1
ATOM 1654 O O . ASN A 1 218 ? -4.039 17.411 9.293 1.00 90.38 218 ASN A O 1
ATOM 1658 N N . GLY A 1 219 ? -5.313 15.656 9.870 1.00 88.94 219 GLY A N 1
ATOM 1659 C CA . GLY A 1 219 ? -4.970 14.813 8.716 1.00 88.94 219 GLY A CA 1
ATOM 1660 C C . GLY A 1 219 ? -3.700 13.966 8.891 1.00 88.94 219 GLY A C 1
ATOM 1661 O O . GLY A 1 219 ? -3.378 13.174 8.009 1.00 88.94 219 GLY A O 1
ATOM 1662 N N . GLY A 1 220 ? -2.991 14.100 10.016 1.00 94.44 220 GLY A N 1
ATOM 1663 C CA . GLY A 1 220 ? -1.879 13.231 10.402 1.00 94.44 220 GLY A CA 1
ATOM 1664 C C . GLY A 1 220 ? -2.293 12.088 11.331 1.00 94.44 220 GLY A C 1
ATOM 1665 O O . GLY A 1 220 ? -3.376 12.089 11.927 1.00 94.44 220 GLY A O 1
ATOM 1666 N N . TRP A 1 221 ? -1.385 11.132 11.486 1.00 97.56 221 TRP A N 1
ATOM 1667 C CA . TRP A 1 221 ? -1.531 9.940 12.315 1.00 97.56 221 TRP A CA 1
ATOM 1668 C C . TRP A 1 221 ? -0.702 10.041 13.590 1.00 97.56 221 TRP A C 1
ATOM 1670 O O . TRP A 1 221 ? 0.389 10.605 13.600 1.00 97.56 221 TRP A O 1
ATOM 1680 N N . ALA A 1 222 ? -1.231 9.504 14.684 1.00 96.88 222 ALA A N 1
ATOM 1681 C CA . ALA A 1 222 ? -0.459 9.315 15.898 1.00 96.88 222 ALA A CA 1
ATOM 1682 C C . ALA A 1 222 ? 0.531 8.161 15.706 1.00 96.88 222 ALA A C 1
ATOM 1684 O O . ALA A 1 222 ? 0.256 7.195 14.997 1.00 96.88 222 ALA A O 1
ATOM 1685 N N . THR A 1 223 ? 1.674 8.251 16.379 1.00 97.81 223 THR A N 1
ATOM 1686 C CA . THR A 1 223 ? 2.655 7.169 16.404 1.00 97.81 223 THR A CA 1
ATOM 1687 C C . THR A 1 223 ? 2.224 6.109 17.407 1.00 97.81 223 THR A C 1
ATOM 1689 O O . THR A 1 223 ? 2.088 6.393 18.599 1.00 97.81 223 THR A O 1
ATOM 1692 N N . LEU A 1 224 ? 2.048 4.885 16.927 1.00 98.12 224 LEU A N 1
ATOM 1693 C CA . LEU A 1 224 ? 1.806 3.700 17.733 1.00 98.12 224 LEU A CA 1
ATOM 1694 C C . LEU A 1 224 ? 3.120 2.972 18.026 1.00 98.12 224 LEU A C 1
ATOM 1696 O O . LEU A 1 224 ? 4.021 2.934 17.186 1.00 98.12 224 LEU A O 1
ATOM 1700 N N . VAL A 1 225 ? 3.220 2.386 19.218 1.00 98.06 225 VAL A N 1
ATOM 1701 C CA . VAL A 1 225 ? 4.312 1.489 19.622 1.00 98.06 225 VAL A CA 1
ATOM 1702 C C . VAL A 1 225 ? 3.727 0.322 20.413 1.00 98.06 225 VAL A C 1
ATOM 1704 O O . VAL A 1 225 ? 2.925 0.538 21.321 1.00 98.06 225 VAL A O 1
ATOM 1707 N N . ASN A 1 226 ? 4.190 -0.892 20.109 1.00 97.81 226 ASN A N 1
ATOM 1708 C CA . ASN A 1 226 ? 3.633 -2.189 20.511 1.00 97.81 226 ASN A CA 1
ATOM 1709 C C . ASN A 1 226 ? 2.291 -2.511 19.839 1.00 97.81 226 ASN A C 1
ATOM 1711 O O . ASN A 1 226 ? 1.593 -1.631 19.354 1.00 97.81 226 ASN A O 1
ATOM 1715 N N . SER A 1 227 ? 1.918 -3.794 19.832 1.00 97.06 227 SER A N 1
ATOM 1716 C CA . SER A 1 227 ? 0.620 -4.226 19.301 1.00 97.06 227 SER A CA 1
ATOM 1717 C C . SER A 1 227 ? -0.542 -3.761 20.187 1.00 97.06 227 SER A C 1
ATOM 1719 O O . SER A 1 227 ? -0.438 -3.745 21.418 1.00 97.06 227 SER A O 1
ATOM 1721 N N . ALA A 1 228 ? -1.690 -3.503 19.564 1.00 96.25 228 ALA A N 1
ATOM 1722 C CA . ALA A 1 228 ? -2.982 -3.237 20.188 1.00 96.25 228 ALA A CA 1
ATOM 1723 C C . ALA A 1 228 ? -3.494 -4.375 21.089 1.00 96.25 228 ALA A C 1
ATOM 1725 O O . ALA A 1 228 ? -4.373 -4.155 21.921 1.00 96.25 228 ALA A O 1
ATOM 1726 N N . LYS A 1 229 ? -2.935 -5.585 20.961 1.00 94.06 229 LYS A N 1
ATOM 1727 C CA . LYS A 1 229 ? -3.181 -6.714 21.875 1.00 94.06 229 LYS A CA 1
ATOM 1728 C C . LYS A 1 229 ? -2.332 -6.673 23.151 1.00 94.06 229 LYS A C 1
ATOM 1730 O O . LYS A 1 229 ? -2.525 -7.505 24.035 1.00 94.06 229 LYS A O 1
ATOM 1735 N N . GLY A 1 230 ? -1.363 -5.766 23.229 1.00 91.44 230 GLY A N 1
ATOM 1736 C CA . GLY A 1 230 ? -0.409 -5.654 24.327 1.00 91.44 230 GLY A CA 1
ATOM 1737 C C . GLY A 1 230 ? -0.440 -4.287 25.005 1.00 91.44 230 GLY A C 1
ATOM 1738 O O . GLY A 1 230 ? -1.470 -3.619 25.077 1.00 91.44 230 GLY A O 1
ATOM 1739 N N . GLN A 1 231 ? 0.719 -3.870 25.517 1.00 93.56 231 GLN A N 1
ATOM 1740 C CA . GLN A 1 231 ? 0.920 -2.549 26.121 1.00 93.56 231 GLN A CA 1
ATOM 1741 C C . GLN A 1 231 ? 1.136 -1.490 25.033 1.00 93.56 231 GLN A C 1
ATOM 1743 O O . GLN A 1 231 ? 2.220 -0.919 24.907 1.00 93.56 231 GLN A O 1
ATOM 1748 N N . LEU A 1 232 ? 0.111 -1.285 24.208 1.00 96.44 232 LEU A N 1
ATOM 1749 C CA . LEU A 1 232 ? 0.108 -0.259 23.173 1.00 96.44 232 LEU A CA 1
ATOM 1750 C C . LEU A 1 232 ? 0.393 1.117 23.784 1.00 96.44 232 LEU A C 1
ATOM 1752 O O . LEU A 1 232 ? -0.135 1.453 24.843 1.00 96.44 232 LEU A O 1
ATOM 1756 N N . LEU A 1 233 ? 1.184 1.923 23.085 1.00 97.44 233 LEU A N 1
ATOM 1757 C CA . LEU A 1 233 ? 1.363 3.344 23.347 1.00 97.44 233 LEU A CA 1
ATOM 1758 C C . LEU A 1 233 ? 0.938 4.141 22.116 1.00 97.44 233 LEU A C 1
ATOM 1760 O O . LEU A 1 233 ? 1.265 3.773 20.993 1.00 97.44 233 LEU A O 1
ATOM 1764 N N . ILE A 1 234 ? 0.255 5.257 22.343 1.00 96.75 234 ILE A N 1
ATOM 1765 C CA . ILE A 1 234 ? -0.183 6.224 21.341 1.00 96.75 234 ILE A CA 1
ATOM 1766 C C . ILE A 1 234 ? 0.514 7.539 21.682 1.00 96.75 234 ILE A C 1
ATOM 1768 O O . ILE A 1 234 ? 0.252 8.132 22.728 1.00 96.75 234 ILE A O 1
ATOM 1772 N N . ASN A 1 235 ? 1.467 7.963 20.849 1.00 95.69 235 ASN A N 1
ATOM 1773 C CA . ASN A 1 235 ? 2.379 9.080 21.133 1.00 95.69 235 ASN A CA 1
ATOM 1774 C C . ASN A 1 235 ? 3.046 8.969 22.522 1.00 95.69 235 ASN A C 1
ATOM 1776 O O . ASN A 1 235 ? 3.170 9.947 23.258 1.00 95.69 235 ASN A O 1
ATOM 1780 N N . GLY A 1 236 ? 3.444 7.750 22.902 1.00 95.50 236 GLY A N 1
ATOM 1781 C CA . GLY A 1 236 ? 4.097 7.465 24.184 1.00 95.50 236 GLY A CA 1
ATOM 1782 C C . GLY A 1 236 ? 3.163 7.399 25.399 1.00 95.50 236 GLY A C 1
ATOM 1783 O O . GLY A 1 236 ? 3.649 7.190 26.506 1.00 95.50 236 GLY A O 1
ATOM 1784 N N . GLN A 1 237 ? 1.849 7.553 25.219 1.00 94.81 237 GLN A N 1
ATOM 1785 C CA . GLN A 1 237 ? 0.854 7.449 26.291 1.00 94.81 237 GLN A CA 1
ATOM 1786 C C . GLN A 1 237 ? 0.009 6.178 26.142 1.00 94.81 237 GLN A C 1
ATOM 1788 O O . GLN A 1 237 ? -0.264 5.765 25.014 1.00 94.81 237 GLN A O 1
ATOM 1793 N N . PRO A 1 238 ? -0.433 5.542 27.240 1.00 92.81 238 PRO A N 1
ATOM 1794 C CA . PRO A 1 238 ? -1.365 4.423 27.148 1.00 92.81 238 PRO A CA 1
ATOM 1795 C C . PRO A 1 238 ? -2.709 4.872 26.537 1.00 92.81 238 PRO A C 1
ATOM 1797 O O . PRO A 1 238 ? -3.102 6.028 26.716 1.00 92.81 238 PRO A O 1
ATOM 1800 N N . PRO A 1 239 ? -3.444 3.977 25.847 1.00 90.12 239 PRO A N 1
ATOM 1801 C CA . PRO A 1 239 ? -4.764 4.283 25.320 1.00 90.12 239 PRO A CA 1
ATOM 1802 C C . PRO A 1 239 ? -5.710 4.731 26.429 1.00 90.12 239 PRO A C 1
ATOM 1804 O O . PRO A 1 239 ? -5.804 4.102 27.483 1.00 90.12 239 PRO A O 1
ATOM 1807 N N . VAL A 1 240 ? -6.452 5.797 26.158 1.00 87.81 240 VAL A N 1
ATOM 1808 C CA . VAL A 1 240 ? -7.496 6.316 27.038 1.00 87.81 240 VAL A CA 1
ATOM 1809 C C . VAL A 1 240 ? -8.843 6.054 26.381 1.00 87.81 240 VAL A C 1
ATOM 1811 O O . VAL A 1 240 ? -9.014 6.304 25.183 1.00 87.81 240 VAL A O 1
ATOM 1814 N N . ALA A 1 241 ? -9.796 5.536 27.154 1.00 81.38 241 ALA A N 1
ATOM 1815 C CA . ALA A 1 241 ? -11.163 5.382 26.682 1.00 81.38 241 ALA A CA 1
ATOM 1816 C C . ALA A 1 241 ? -11.776 6.771 26.400 1.00 81.38 241 ALA A C 1
ATOM 1818 O O . ALA A 1 241 ? -11.562 7.699 27.187 1.00 81.38 241 ALA A O 1
ATOM 1819 N N . PRO A 1 242 ? -12.548 6.939 25.314 1.00 75.94 242 PRO A N 1
ATOM 1820 C CA . PRO A 1 242 ? -13.375 8.119 25.120 1.00 75.94 242 PRO A CA 1
ATOM 1821 C C . PRO A 1 242 ? -14.294 8.321 26.337 1.00 75.94 242 PRO A C 1
ATOM 1823 O O . PRO A 1 242 ? -14.734 7.328 26.923 1.00 75.94 242 PRO A O 1
ATOM 1826 N N . PRO A 1 243 ? -14.605 9.574 26.720 1.00 77.50 243 PRO A N 1
ATOM 1827 C CA . PRO A 1 243 ? -15.546 9.841 27.801 1.00 77.50 243 PRO A CA 1
ATOM 1828 C C . PRO A 1 243 ? -16.884 9.145 27.544 1.00 77.50 243 PRO A C 1
ATOM 1830 O O . PRO A 1 243 ? -17.377 9.148 26.411 1.00 77.50 243 PRO A O 1
ATOM 1833 N N . ASP A 1 244 ? -17.482 8.587 28.595 1.00 76.56 244 ASP A N 1
ATOM 1834 C CA . ASP A 1 244 ? -18.812 7.995 28.493 1.00 76.56 244 ASP A CA 1
ATOM 1835 C C . ASP A 1 244 ? -19.837 9.046 28.044 1.00 76.56 244 ASP A C 1
ATOM 1837 O O . ASP A 1 244 ? -19.784 10.222 28.417 1.00 76.56 244 ASP A O 1
ATOM 1841 N N . ILE A 1 245 ? -20.789 8.612 27.218 1.00 72.81 245 ILE A N 1
ATOM 1842 C CA . ILE A 1 245 ? -21.898 9.462 26.786 1.00 72.81 245 ILE A CA 1
ATOM 1843 C C . ILE A 1 245 ? -22.811 9.677 28.005 1.00 72.81 245 ILE A C 1
ATOM 1845 O O . ILE A 1 245 ? -23.273 8.681 28.565 1.00 72.81 245 ILE A O 1
ATOM 1849 N N . PRO A 1 246 ? -23.113 10.927 28.410 1.00 77.38 246 PRO A N 1
ATOM 1850 C CA . PRO A 1 246 ? -24.015 11.184 29.531 1.00 77.38 246 PRO A CA 1
ATOM 1851 C C . PRO A 1 246 ? -25.376 10.505 29.333 1.00 77.38 246 PRO A C 1
ATOM 1853 O O . PRO A 1 246 ? -25.935 10.553 28.235 1.00 77.38 246 PRO A O 1
ATOM 1856 N N . GLU A 1 247 ? -25.931 9.914 30.394 1.00 70.81 247 GLU A N 1
ATOM 1857 C CA . GLU A 1 247 ? -27.201 9.167 30.351 1.00 70.81 247 GLU A CA 1
ATOM 1858 C C . GLU A 1 247 ? -28.363 10.000 29.793 1.00 70.81 247 GLU A C 1
ATOM 1860 O O . GLU A 1 247 ? -29.193 9.486 29.044 1.00 70.81 247 GLU A O 1
ATOM 1865 N N . GLU A 1 248 ? -28.373 11.309 30.055 1.00 69.19 248 GLU A N 1
ATOM 1866 C CA . GLU A 1 248 ? -29.369 12.240 29.513 1.00 69.19 248 GLU A CA 1
ATOM 1867 C C . GLU A 1 248 ? -29.408 12.233 27.984 1.00 69.19 248 GLU A C 1
ATOM 1869 O O . GLU A 1 248 ? -30.485 12.333 27.409 1.00 69.19 248 GLU A O 1
ATOM 1874 N N . ARG A 1 249 ? -28.267 12.035 27.311 1.00 63.56 249 ARG A N 1
ATOM 1875 C CA . ARG A 1 249 ? -28.188 11.935 25.845 1.00 63.56 249 ARG A CA 1
ATOM 1876 C C . ARG A 1 249 ? -28.601 10.563 25.314 1.00 63.56 249 ARG A C 1
ATOM 1878 O O . ARG A 1 249 ? -29.006 10.477 24.159 1.00 63.56 249 ARG A O 1
ATOM 1885 N N . LEU A 1 250 ? -28.491 9.507 26.122 1.00 64.75 250 LEU A N 1
ATOM 1886 C CA . LEU A 1 250 ? -28.955 8.159 25.769 1.00 64.75 250 LEU A CA 1
ATOM 1887 C C . LEU A 1 250 ? -30.481 8.031 25.897 1.00 64.75 250 LEU A C 1
ATOM 1889 O O . LEU A 1 250 ? -31.084 7.219 25.200 1.00 64.75 250 LEU A O 1
ATOM 1893 N N . ALA A 1 251 ? -31.096 8.846 26.759 1.00 63.66 251 ALA A N 1
ATOM 1894 C CA . ALA A 1 251 ? -32.534 8.868 27.016 1.00 63.66 251 ALA A CA 1
ATOM 1895 C C . ALA A 1 251 ? -33.304 9.950 26.231 1.00 63.66 251 ALA A C 1
ATOM 1897 O O . ALA A 1 251 ? -34.523 10.059 26.384 1.00 63.66 251 ALA A O 1
ATOM 1898 N N . MET A 1 252 ? -32.634 10.754 25.392 1.00 63.22 252 MET A N 1
ATOM 1899 C CA . MET A 1 252 ? -33.333 11.732 24.555 1.00 63.22 252 MET A CA 1
ATOM 1900 C C . MET A 1 252 ? -34.231 11.006 23.542 1.00 63.22 252 MET A C 1
ATOM 1902 O O . MET A 1 252 ? -33.736 10.160 22.790 1.00 63.22 252 MET A O 1
ATOM 1906 N N . PRO A 1 253 ? -35.536 11.332 23.474 1.00 68.50 253 PRO A N 1
ATOM 1907 C CA . PRO A 1 253 ? -36.395 10.795 22.431 1.00 68.50 253 PRO A CA 1
ATOM 1908 C C . PRO A 1 253 ? -35.830 11.191 21.057 1.00 68.50 253 PRO A C 1
ATOM 1910 O O . PRO A 1 253 ? -35.313 12.306 20.912 1.00 68.50 253 PRO A O 1
ATOM 1913 N N . PRO A 1 254 ? -35.905 10.306 20.044 1.00 66.81 254 PRO A N 1
ATOM 1914 C CA . PRO A 1 254 ? -35.466 10.643 18.698 1.00 66.81 254 PRO A CA 1
ATOM 1915 C C . PRO A 1 254 ? -36.181 11.917 18.251 1.00 66.81 254 PRO A C 1
ATOM 1917 O O . PRO A 1 254 ? -37.403 12.028 18.374 1.00 66.81 254 PRO A O 1
ATOM 1920 N N . ILE A 1 255 ? -35.412 12.893 17.764 1.00 66.25 255 ILE A N 1
ATOM 1921 C CA . ILE A 1 255 ? -35.975 14.133 17.230 1.00 66.25 255 ILE A CA 1
ATOM 1922 C C . ILE A 1 255 ? -36.923 13.729 16.092 1.00 66.25 255 ILE A C 1
ATOM 1924 O O . ILE A 1 255 ? -36.482 13.018 15.183 1.00 66.25 255 ILE A O 1
ATOM 1928 N N . PRO A 1 256 ? -38.207 14.135 16.121 1.00 64.62 256 PRO A N 1
ATOM 1929 C CA . PRO A 1 256 ? -39.123 13.860 15.028 1.00 64.62 256 PRO A CA 1
ATOM 1930 C C . PRO A 1 256 ? -38.515 14.402 13.738 1.00 64.62 256 PRO A C 1
ATOM 1932 O O . PRO A 1 256 ? -38.268 15.604 13.624 1.00 64.62 256 PRO A O 1
ATOM 1935 N N . VAL A 1 257 ? -38.248 13.518 12.778 1.00 61.56 257 VAL A N 1
ATOM 1936 C CA . VAL A 1 257 ? -37.778 13.916 11.452 1.00 61.56 257 VAL A CA 1
ATOM 1937 C C . VAL A 1 257 ? -38.933 14.658 10.786 1.00 61.56 257 VAL A C 1
ATOM 1939 O O . VAL A 1 257 ? -39.852 14.051 10.239 1.00 61.56 257 VAL A O 1
ATOM 1942 N N . GLN A 1 258 ? -38.936 15.984 10.891 1.00 61.22 258 GLN A N 1
ATOM 1943 C CA . GLN A 1 258 ? -39.844 16.823 10.126 1.00 61.22 258 GLN A CA 1
ATOM 1944 C C . GLN A 1 258 ? -39.342 16.800 8.685 1.00 61.22 258 GLN A C 1
ATOM 1946 O O . GLN A 1 258 ? -38.319 17.405 8.365 1.00 61.22 258 GLN A O 1
ATOM 1951 N N . ALA A 1 259 ? -40.033 16.053 7.822 1.00 56.81 259 ALA A N 1
ATOM 1952 C CA . ALA A 1 259 ? -39.815 16.158 6.388 1.00 56.81 259 ALA A CA 1
ATOM 1953 C C . ALA A 1 259 ? -39.996 17.636 5.994 1.00 56.81 259 ALA A C 1
ATOM 1955 O O . ALA A 1 259 ? -41.009 18.229 6.380 1.00 56.81 259 ALA A O 1
ATOM 1956 N N . PRO A 1 260 ? -39.044 18.257 5.275 1.00 54.62 260 PRO A N 1
ATOM 1957 C CA . PRO A 1 260 ? -39.215 19.631 4.842 1.00 54.62 260 PRO A CA 1
ATOM 1958 C C . PRO A 1 260 ? -40.487 19.726 3.997 1.00 54.62 260 PRO A C 1
ATOM 1960 O O . PRO A 1 260 ? -40.649 19.020 3.000 1.00 54.62 260 PRO A O 1
ATOM 1963 N N . SER A 1 261 ? -41.412 20.587 4.420 1.00 53.31 261 SER A N 1
ATOM 1964 C CA . SER A 1 261 ? -42.585 20.958 3.638 1.00 53.31 261 SER A CA 1
ATOM 1965 C C . SER A 1 261 ? -42.111 21.534 2.308 1.00 53.31 261 SER A C 1
ATOM 1967 O O . SER A 1 261 ? -41.433 22.562 2.297 1.00 53.31 261 SER A O 1
ATOM 1969 N N . GLN A 1 262 ? -42.440 20.854 1.206 1.00 53.12 262 GLN A N 1
ATOM 1970 C CA . GLN A 1 262 ? -42.131 21.300 -0.151 1.00 53.12 262 GLN A CA 1
ATOM 1971 C C . GLN A 1 262 ? -42.671 22.72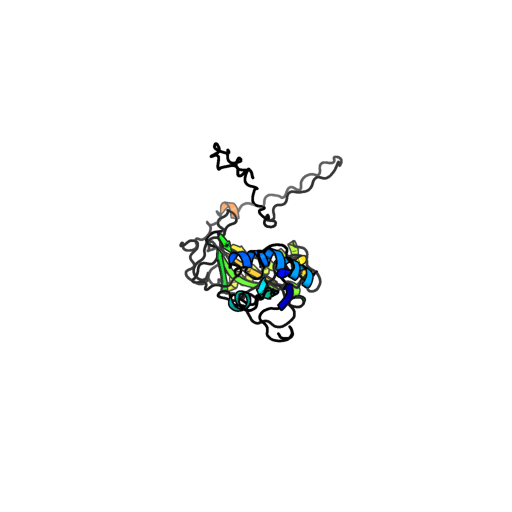1 -0.371 1.00 53.12 262 GLN A C 1
ATOM 1973 O O . GLN A 1 262 ? -43.888 22.915 -0.330 1.00 53.12 262 GLN A O 1
ATOM 1978 N N . PRO A 1 263 ? -41.819 23.717 -0.658 1.00 44.94 263 PRO A N 1
ATOM 1979 C CA . PRO A 1 263 ? -42.281 24.954 -1.251 1.00 44.94 263 PRO A CA 1
ATOM 1980 C C . PRO A 1 263 ? -42.554 24.680 -2.732 1.00 44.94 263 PRO A C 1
ATOM 1982 O O . PRO A 1 263 ? -41.650 24.356 -3.501 1.00 44.94 263 PRO A O 1
ATOM 1985 N N . THR A 1 264 ? -43.805 24.820 -3.158 1.00 49.03 264 THR A N 1
ATOM 1986 C CA . THR A 1 264 ? -44.131 25.009 -4.573 1.00 49.03 264 THR A CA 1
ATOM 1987 C C . THR A 1 264 ? -43.560 26.348 -5.024 1.00 49.03 264 THR A C 1
ATOM 1989 O O . THR A 1 264 ? -44.157 27.375 -4.714 1.00 49.03 264 THR A O 1
ATOM 1992 N N . SER A 1 265 ? -42.424 26.359 -5.729 1.00 40.12 265 SER A N 1
ATOM 1993 C CA . SER A 1 265 ? -41.975 27.474 -6.583 1.00 40.12 265 SER A CA 1
ATOM 1994 C C . SER A 1 265 ? -40.825 27.045 -7.506 1.00 40.12 265 SER A C 1
ATOM 1996 O O . SER A 1 265 ? -39.721 26.774 -7.052 1.00 40.12 265 SER A O 1
ATOM 1998 N N . THR A 1 266 ? -41.149 26.971 -8.801 1.00 38.50 266 THR A N 1
ATOM 1999 C CA . THR A 1 266 ? -40.339 27.298 -9.995 1.00 38.50 266 THR A CA 1
ATOM 2000 C C . THR A 1 266 ? -38.815 27.106 -9.962 1.00 38.50 266 THR A C 1
ATOM 2002 O O . THR A 1 266 ? -38.091 27.849 -9.307 1.00 38.50 266 THR A O 1
ATOM 2005 N N . VAL A 1 267 ? -38.352 26.192 -10.823 1.00 41.62 267 VAL A N 1
ATOM 2006 C CA . VAL A 1 267 ? -36.962 26.024 -11.287 1.00 41.62 267 VAL A CA 1
ATOM 2007 C C . VAL A 1 267 ? -36.451 27.326 -11.925 1.00 41.62 267 VAL A C 1
ATOM 2009 O O . VAL A 1 267 ? -37.143 27.890 -12.777 1.00 41.62 267 VAL A O 1
ATOM 2012 N N . PRO A 1 268 ? -35.258 27.801 -11.528 1.00 37.06 268 PRO A N 1
ATOM 2013 C CA . PRO A 1 268 ? -34.171 27.890 -12.506 1.00 37.06 268 PRO A CA 1
ATOM 2014 C C . PRO A 1 268 ? -32.836 27.332 -11.982 1.00 37.06 268 PRO A C 1
ATOM 2016 O O . PRO A 1 268 ? -32.391 27.670 -10.892 1.00 37.06 268 PRO A O 1
ATOM 2019 N N . ASP A 1 269 ? -32.242 26.501 -12.838 1.00 33.72 269 ASP A N 1
ATOM 2020 C CA . ASP A 1 269 ? -30.833 26.142 -13.039 1.00 33.72 269 ASP A CA 1
ATOM 2021 C C . ASP A 1 269 ? -29.892 25.802 -11.868 1.00 33.72 269 ASP A C 1
ATOM 2023 O O . ASP A 1 269 ? -29.706 26.503 -10.878 1.00 33.72 269 ASP A O 1
ATOM 2027 N N . ALA A 1 270 ? -29.242 24.657 -12.074 1.00 42.41 270 ALA A N 1
ATOM 2028 C CA . ALA A 1 270 ? -28.392 23.922 -11.161 1.00 42.41 270 ALA A CA 1
ATOM 2029 C C . ALA A 1 270 ? -27.008 24.555 -10.937 1.00 42.41 270 ALA A C 1
ATOM 2031 O O . ALA A 1 270 ? -26.318 24.937 -11.882 1.00 42.41 270 ALA A O 1
ATOM 2032 N N . ILE A 1 271 ? -26.561 24.527 -9.676 1.00 36.03 271 ILE A N 1
ATOM 2033 C CA . ILE A 1 271 ? -25.160 24.637 -9.238 1.00 36.03 271 ILE A CA 1
ATOM 2034 C C . ILE A 1 271 ? -24.930 23.520 -8.188 1.00 36.03 271 ILE A C 1
ATOM 2036 O O . ILE A 1 271 ? -25.815 23.292 -7.359 1.00 36.03 271 ILE A O 1
ATOM 2040 N N . PRO A 1 272 ? -23.814 22.761 -8.254 1.00 36.53 272 PRO A N 1
ATOM 2041 C CA . PRO A 1 272 ? -23.700 21.409 -7.689 1.00 36.53 272 PRO A CA 1
ATOM 2042 C C . PRO A 1 272 ? -23.427 21.353 -6.170 1.00 36.53 272 PRO A C 1
ATOM 2044 O O . PRO A 1 272 ? -22.913 22.315 -5.595 1.00 36.53 272 PRO A O 1
ATOM 2047 N N . PRO A 1 273 ? -23.738 20.215 -5.510 1.00 33.53 273 PRO A N 1
ATOM 2048 C CA . PRO A 1 273 ? -23.540 20.033 -4.078 1.00 33.53 273 PRO A CA 1
ATOM 2049 C C . PRO A 1 273 ? -22.071 19.818 -3.684 1.00 33.53 273 PRO A C 1
ATOM 2051 O O . PRO A 1 273 ? -21.286 19.155 -4.354 1.00 33.53 273 PRO A O 1
ATOM 2054 N N . ASN A 1 274 ? -21.762 20.414 -2.539 1.00 28.33 274 ASN A N 1
ATOM 2055 C CA . ASN A 1 274 ? -20.492 20.503 -1.838 1.00 28.33 274 ASN A CA 1
ATOM 2056 C C . ASN A 1 274 ? -20.000 19.122 -1.345 1.00 28.33 274 ASN A C 1
ATOM 2058 O O . ASN A 1 274 ? -20.712 18.435 -0.612 1.00 28.33 274 ASN A O 1
ATOM 2062 N N . ASN A 1 275 ? -18.777 18.743 -1.724 1.00 30.94 275 ASN A N 1
ATOM 2063 C CA . ASN A 1 275 ? -18.094 17.510 -1.324 1.00 30.94 275 ASN A CA 1
ATOM 2064 C C . ASN A 1 275 ? -17.584 17.590 0.128 1.00 30.94 275 ASN A C 1
ATOM 2066 O O . ASN A 1 275 ? -16.713 18.401 0.432 1.00 30.94 275 ASN A O 1
ATOM 2070 N N . GLN A 1 276 ? -18.038 16.680 0.994 1.00 33.41 276 GLN A N 1
ATOM 2071 C CA . GLN A 1 276 ? -17.346 16.312 2.239 1.00 33.41 276 GLN A CA 1
ATOM 2072 C C . GLN A 1 276 ? -17.077 14.803 2.287 1.00 33.41 276 GLN A C 1
ATOM 2074 O O . GLN A 1 276 ? -17.595 14.077 3.125 1.00 33.41 276 GLN A O 1
ATOM 2079 N N . HIS A 1 277 ? -16.230 14.351 1.368 1.00 29.88 277 HIS A N 1
ATOM 2080 C CA . HIS A 1 277 ? -15.436 13.133 1.491 1.00 29.88 277 HIS A CA 1
ATOM 2081 C C . HIS A 1 277 ? -14.034 13.506 1.009 1.00 29.88 277 HIS A C 1
ATOM 2083 O O . HIS A 1 277 ? -13.916 14.125 -0.047 1.00 29.88 277 HIS A O 1
ATOM 2089 N N . LEU A 1 278 ? -13.003 13.219 1.811 1.00 29.11 278 LEU A N 1
ATOM 2090 C CA . LEU A 1 278 ? -11.601 13.532 1.508 1.00 29.11 278 LEU A CA 1
ATOM 2091 C C . LEU A 1 278 ? -11.244 13.067 0.080 1.00 29.11 278 LEU A C 1
ATOM 2093 O O . LEU A 1 278 ? -11.208 11.859 -0.158 1.00 29.11 278 LEU A O 1
ATOM 2097 N N . PRO A 1 279 ? -10.952 13.982 -0.861 1.00 32.53 279 PRO A N 1
ATOM 2098 C CA . PRO A 1 279 ? -10.366 13.632 -2.138 1.00 32.53 279 PRO A CA 1
ATOM 2099 C C . PRO A 1 279 ? -8.840 13.778 -2.072 1.00 32.53 279 PRO A C 1
ATOM 2101 O O . PRO A 1 279 ? -8.314 14.663 -1.406 1.00 32.53 279 PRO A O 1
ATOM 2104 N N . GLN A 1 280 ? -8.168 12.873 -2.779 1.00 31.55 280 GLN A N 1
ATOM 2105 C CA . GLN A 1 280 ? -6.930 13.055 -3.544 1.00 31.55 280 GLN A CA 1
ATOM 2106 C C . GLN A 1 280 ? -5.950 14.160 -3.105 1.00 31.55 280 GLN A C 1
ATOM 2108 O O . GLN A 1 280 ? -6.244 15.354 -3.101 1.00 31.55 280 GLN A O 1
ATOM 2113 N N . GLN A 1 281 ? -4.713 13.727 -2.864 1.00 32.09 281 GLN A N 1
ATOM 2114 C CA . GLN A 1 281 ? -3.530 14.574 -2.742 1.00 32.09 281 GLN A CA 1
ATOM 2115 C C . GLN A 1 281 ? -3.465 15.643 -3.851 1.00 32.09 281 GLN A C 1
ATOM 2117 O O . GLN A 1 281 ? -3.581 15.303 -5.031 1.00 32.09 281 GLN A O 1
ATOM 2122 N N . PRO A 1 282 ? -3.188 16.917 -3.528 1.00 29.42 282 PRO A N 1
ATOM 2123 C CA . PRO A 1 282 ? -2.685 17.854 -4.514 1.00 29.42 282 PRO A CA 1
ATOM 2124 C C . PRO A 1 282 ? -1.221 17.519 -4.812 1.00 29.42 282 PRO A C 1
ATOM 2126 O O . PRO A 1 282 ? -0.378 17.505 -3.913 1.00 29.42 282 PRO A O 1
ATOM 2129 N N . VAL A 1 283 ? -0.907 17.324 -6.092 1.00 31.38 283 VAL A N 1
ATOM 2130 C CA . VAL A 1 283 ? 0.453 17.503 -6.605 1.00 31.38 283 VAL A CA 1
ATOM 2131 C C . VAL A 1 283 ? 0.885 18.925 -6.252 1.00 31.38 283 VAL A C 1
ATOM 2133 O O . VAL A 1 283 ? 0.339 19.903 -6.764 1.00 31.38 283 VAL A O 1
ATOM 2136 N N . VAL A 1 284 ? 1.861 19.051 -5.357 1.00 32.41 284 VAL A N 1
ATOM 2137 C CA . VAL A 1 284 ? 2.513 20.328 -5.076 1.00 32.41 284 VAL A CA 1
ATOM 2138 C C . VAL A 1 284 ? 3.451 20.625 -6.241 1.00 32.41 284 VAL A C 1
ATOM 2140 O O . VAL A 1 284 ? 4.569 20.123 -6.301 1.00 32.41 284 VAL A O 1
ATOM 2143 N N . THR A 1 285 ? 3.016 21.464 -7.178 1.00 32.88 285 THR A N 1
ATOM 2144 C CA . THR A 1 285 ? 3.955 22.219 -8.016 1.00 32.88 285 THR A CA 1
ATOM 2145 C C . THR A 1 285 ? 4.719 23.193 -7.116 1.00 32.88 285 THR A C 1
ATOM 2147 O O . THR A 1 285 ? 4.074 24.018 -6.460 1.00 32.88 285 THR A O 1
ATOM 2150 N N . PRO A 1 286 ? 6.061 23.146 -7.051 1.00 36.78 286 PRO A N 1
ATOM 2151 C CA . PRO A 1 286 ? 6.815 24.116 -6.271 1.00 36.78 286 PRO A CA 1
ATOM 2152 C C . PRO A 1 286 ? 6.641 25.526 -6.865 1.00 36.78 286 PRO A C 1
ATOM 2154 O O . PRO A 1 286 ? 6.646 25.684 -8.091 1.00 36.78 286 PRO A O 1
ATOM 2157 N N . PRO A 1 287 ? 6.500 26.573 -6.032 1.00 33.62 287 PRO A N 1
ATOM 2158 C CA . PRO A 1 287 ? 6.454 27.937 -6.523 1.00 33.62 287 PRO A CA 1
ATOM 2159 C C . PRO A 1 287 ? 7.792 28.317 -7.163 1.00 33.62 287 PRO A C 1
ATOM 2161 O O . PRO A 1 287 ? 8.869 28.136 -6.594 1.00 33.62 287 PRO A O 1
ATOM 2164 N N . ARG A 1 288 ? 7.700 28.883 -8.367 1.00 35.94 288 ARG A N 1
ATOM 2165 C CA . ARG A 1 288 ? 8.795 29.548 -9.073 1.00 35.94 288 ARG A CA 1
ATOM 2166 C C . ARG A 1 288 ? 9.357 30.651 -8.171 1.00 35.94 288 ARG A C 1
ATOM 2168 O O . ARG A 1 288 ? 8.638 31.585 -7.821 1.00 35.94 288 ARG A O 1
ATOM 2175 N N . ALA A 1 289 ? 10.631 30.541 -7.799 1.00 36.62 289 ALA A N 1
ATOM 2176 C CA . ALA A 1 289 ? 11.332 31.595 -7.075 1.00 36.62 289 ALA A CA 1
ATOM 2177 C C . ALA A 1 289 ? 11.282 32.919 -7.872 1.00 36.62 289 ALA A C 1
ATOM 2179 O O . ALA A 1 289 ? 11.400 32.887 -9.104 1.00 36.62 289 ALA A O 1
ATOM 2180 N N . PRO A 1 290 ? 11.108 34.082 -7.216 1.00 35.69 290 PRO A N 1
ATOM 2181 C CA . PRO A 1 290 ? 11.250 35.367 -7.885 1.00 35.69 290 PRO A CA 1
ATOM 2182 C C . PRO A 1 290 ? 12.685 35.525 -8.403 1.00 35.69 290 PRO A C 1
ATOM 2184 O O . PRO A 1 290 ? 13.649 35.140 -7.744 1.00 35.69 290 PRO A O 1
ATOM 2187 N N . ALA A 1 291 ? 12.808 36.068 -9.613 1.00 40.03 291 ALA A N 1
ATOM 2188 C CA . ALA A 1 291 ? 14.083 36.313 -10.270 1.00 40.03 291 ALA A CA 1
ATOM 2189 C C . ALA A 1 291 ? 14.982 37.210 -9.404 1.00 40.03 291 ALA A C 1
ATOM 2191 O O . ALA A 1 291 ? 14.609 38.336 -9.070 1.00 40.03 291 ALA A O 1
ATOM 2192 N N . SER A 1 292 ? 16.177 36.722 -9.073 1.00 36.84 292 SER A N 1
ATOM 2193 C CA . SER A 1 292 ? 17.239 37.550 -8.505 1.00 36.84 292 SER A CA 1
ATOM 2194 C C . SER A 1 292 ? 17.735 38.566 -9.550 1.00 36.84 292 SER A C 1
ATOM 2196 O O . SER A 1 292 ? 17.809 38.220 -10.734 1.00 36.84 292 SER A O 1
ATOM 2198 N N . PRO A 1 293 ? 18.090 39.804 -9.156 1.00 36.78 293 PRO A N 1
ATOM 2199 C CA . PRO A 1 293 ? 18.573 40.823 -10.085 1.00 36.78 293 PRO A CA 1
ATOM 2200 C C . PRO A 1 293 ? 19.933 40.449 -10.686 1.00 36.78 293 PRO A C 1
ATOM 2202 O O . PRO A 1 293 ? 20.766 39.818 -10.034 1.00 36.78 293 PRO A O 1
ATOM 2205 N N . ALA A 1 294 ? 20.156 40.881 -11.929 1.00 40.94 294 ALA A N 1
ATOM 2206 C CA . ALA A 1 294 ? 21.414 40.730 -12.653 1.00 40.94 294 ALA A CA 1
ATOM 2207 C C . ALA A 1 294 ? 22.614 41.311 -11.870 1.00 40.94 294 ALA A C 1
ATOM 2209 O O . ALA A 1 294 ? 22.468 42.360 -11.235 1.00 40.94 294 ALA A O 1
ATOM 2210 N N . PRO A 1 295 ? 23.816 40.706 -11.947 1.00 37.22 295 PRO A N 1
ATOM 2211 C CA . PRO A 1 295 ? 25.006 41.303 -11.358 1.00 37.22 295 PRO A CA 1
ATOM 2212 C C . PRO A 1 295 ? 25.394 42.575 -12.121 1.00 37.22 295 PRO A C 1
ATOM 2214 O O . PRO A 1 295 ? 25.578 42.553 -13.339 1.00 37.22 295 PRO A O 1
ATOM 2217 N N . GLN A 1 296 ? 25.551 43.677 -11.387 1.00 36.59 296 GLN A N 1
ATOM 2218 C CA . GLN A 1 296 ? 26.220 44.882 -11.866 1.00 36.59 296 GLN A CA 1
ATOM 2219 C C . GLN A 1 296 ? 27.651 44.540 -12.303 1.00 36.59 296 GLN A C 1
ATOM 2221 O O . GLN A 1 296 ? 28.443 44.013 -11.523 1.00 36.59 296 GLN A O 1
ATOM 2226 N N . GLN A 1 297 ? 27.987 44.878 -13.548 1.00 38.84 297 GLN A N 1
ATOM 2227 C CA . GLN A 1 297 ? 29.369 44.944 -14.012 1.00 38.84 297 GLN A CA 1
ATOM 2228 C C . GLN A 1 297 ? 30.086 46.089 -13.282 1.00 38.84 297 GLN A C 1
ATOM 2230 O O . GLN A 1 297 ? 29.736 47.257 -13.446 1.00 38.84 297 GLN A O 1
ATOM 2235 N N . GLY A 1 298 ? 31.079 45.740 -12.463 1.00 35.88 298 GLY A N 1
ATOM 2236 C CA . GLY A 1 298 ? 32.092 46.673 -11.971 1.00 35.88 298 GLY A CA 1
ATOM 2237 C C . GLY A 1 298 ? 33.118 47.016 -13.065 1.00 35.88 298 GLY A C 1
ATOM 2238 O O . GLY A 1 298 ? 33.227 46.282 -14.050 1.00 35.88 298 GLY A O 1
ATOM 2239 N N . PRO A 1 299 ? 33.849 48.137 -12.927 1.00 37.78 299 PRO A N 1
ATOM 2240 C CA . PRO A 1 299 ? 34.537 48.785 -14.035 1.00 37.78 299 PRO A CA 1
ATOM 2241 C C . PRO A 1 299 ? 35.811 48.051 -14.460 1.00 37.78 299 PRO A C 1
ATOM 2243 O O . PRO A 1 299 ? 36.538 47.487 -13.645 1.00 37.78 299 PRO A O 1
ATOM 2246 N N . GLY A 1 300 ? 36.045 48.081 -15.773 1.00 39.25 300 GLY A N 1
ATOM 2247 C CA . GLY A 1 300 ? 37.063 47.311 -16.467 1.00 39.25 300 GLY A CA 1
ATOM 2248 C C . GLY A 1 300 ? 38.505 47.622 -16.078 1.00 39.25 300 GLY A C 1
ATOM 2249 O O . GLY A 1 300 ? 38.894 48.762 -15.830 1.00 39.25 300 GLY A O 1
ATOM 2250 N N . THR A 1 301 ? 39.314 46.572 -16.135 1.00 35.12 301 THR A N 1
ATOM 2251 C CA . THR A 1 301 ? 40.764 46.639 -16.262 1.00 35.12 301 THR A CA 1
ATOM 2252 C C . THR A 1 301 ? 41.131 46.349 -17.716 1.00 35.12 301 THR A C 1
ATOM 2254 O O . THR A 1 301 ? 40.837 45.289 -18.264 1.00 35.12 301 THR A O 1
ATOM 2257 N N . GLN A 1 302 ? 41.728 47.349 -18.363 1.00 44.09 302 GLN A N 1
ATOM 2258 C CA . GLN A 1 302 ? 42.284 47.263 -19.709 1.00 44.09 302 GLN A CA 1
ATOM 2259 C C . GLN A 1 302 ? 43.503 46.327 -19.713 1.00 44.09 302 GLN A C 1
ATOM 2261 O O . GLN A 1 302 ? 44.433 46.517 -18.930 1.00 44.09 302 GLN A O 1
ATOM 2266 N N . GLY A 1 303 ? 43.494 45.343 -20.612 1.00 37.34 303 GLY A N 1
ATOM 2267 C CA . GLY A 1 303 ? 44.663 44.565 -21.033 1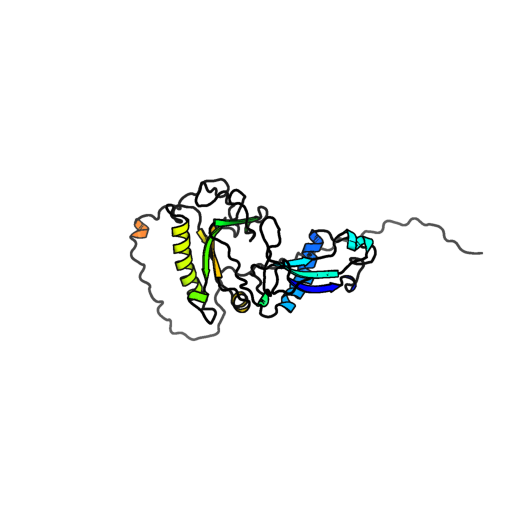.00 37.34 303 GLY A CA 1
ATOM 2268 C C . GLY A 1 303 ? 44.950 44.812 -22.523 1.00 37.34 303 GLY A C 1
ATOM 2269 O O . GLY A 1 303 ? 44.034 45.220 -23.240 1.00 37.34 303 GLY A O 1
ATOM 2270 N N . PRO A 1 304 ? 46.203 44.648 -22.981 1.00 41.75 304 PRO A N 1
ATOM 2271 C CA . PRO A 1 304 ? 46.761 45.412 -24.097 1.00 41.75 304 PRO A CA 1
ATOM 2272 C C . PRO A 1 304 ? 46.281 44.934 -25.470 1.00 41.75 304 PRO A C 1
ATOM 2274 O O . PRO A 1 304 ? 46.098 43.742 -25.700 1.00 41.75 304 PRO A O 1
ATOM 2277 N N . GLN A 1 305 ? 46.118 45.889 -26.384 1.00 39.72 305 GLN A N 1
ATOM 2278 C CA . GLN A 1 305 ? 45.883 45.650 -27.804 1.00 39.72 305 GLN A CA 1
ATOM 2279 C C . GLN A 1 305 ? 47.204 45.283 -28.492 1.00 39.72 305 GLN A C 1
ATOM 2281 O O . GLN A 1 305 ? 48.112 46.110 -28.542 1.00 39.72 305 GLN A O 1
ATOM 2286 N N . ASP A 1 306 ? 47.277 44.080 -29.057 1.00 41.97 306 ASP A N 1
ATOM 2287 C CA . ASP A 1 306 ? 48.258 43.738 -30.085 1.00 41.97 306 ASP A CA 1
ATOM 2288 C C . ASP A 1 306 ? 47.753 44.243 -31.444 1.00 41.97 306 ASP A C 1
ATOM 2290 O O . ASP A 1 306 ? 46.679 43.858 -31.913 1.00 41.97 306 ASP A O 1
ATOM 2294 N N . VAL A 1 307 ? 48.544 45.105 -32.083 1.00 42.56 307 VAL A N 1
ATOM 2295 C CA . VAL A 1 307 ? 48.395 45.510 -33.486 1.00 42.56 307 VAL A CA 1
ATOM 2296 C C . VAL A 1 307 ? 49.720 45.194 -34.190 1.00 42.56 307 VAL A C 1
ATOM 2298 O O . VAL A 1 307 ? 50.761 45.617 -33.690 1.00 42.56 307 VAL A O 1
ATOM 2301 N N . PRO A 1 308 ? 49.720 44.469 -35.323 1.00 47.88 308 PRO A N 1
ATOM 2302 C CA . PRO A 1 308 ? 50.902 44.290 -36.166 1.00 47.88 308 PRO A CA 1
ATOM 2303 C C . PRO A 1 308 ? 50.956 45.393 -37.246 1.00 47.88 308 PRO A C 1
ATOM 2305 O O . PRO A 1 308 ? 49.919 46.011 -37.513 1.00 47.88 308 PRO A O 1
ATOM 2308 N N . PRO A 1 309 ? 52.054 45.583 -37.999 1.00 56.53 309 PRO A N 1
ATOM 2309 C CA . PRO A 1 309 ? 53.428 45.098 -37.850 1.00 56.53 309 PRO A CA 1
ATOM 2310 C C . PRO A 1 309 ? 54.404 46.158 -37.295 1.00 56.53 309 PRO A C 1
ATOM 2312 O O . PRO A 1 309 ? 54.024 47.347 -37.200 1.00 56.53 309 PRO A O 1
#